Protein AF-A0A9P6JQS5-F1 (afdb_monomer_lite)

Structure (mmCIF, N/CA/C/O backbone):
data_AF-A0A9P6JQS5-F1
#
_entry.id   AF-A0A9P6JQS5-F1
#
loop_
_atom_site.group_PDB
_atom_site.id
_atom_site.type_symbol
_atom_site.label_atom_id
_atom_site.label_alt_id
_atom_site.label_comp_id
_atom_site.label_asym_id
_atom_site.label_entity_id
_atom_site.label_seq_id
_atom_site.pdbx_PDB_ins_code
_atom_site.Cartn_x
_atom_site.Cartn_y
_atom_site.Cartn_z
_atom_site.occupancy
_atom_site.B_iso_or_equiv
_atom_site.auth_seq_id
_atom_site.auth_comp_id
_atom_site.auth_asym_id
_atom_site.auth_atom_id
_atom_site.pdbx_PDB_model_num
ATOM 1 N N . MET A 1 1 ? 19.585 -10.141 -14.947 1.00 46.66 1 MET A N 1
ATOM 2 C CA . MET A 1 1 ? 18.977 -10.506 -13.648 1.00 46.66 1 MET A CA 1
ATOM 3 C C . MET A 1 1 ? 18.283 -9.260 -13.137 1.00 46.66 1 MET A C 1
ATOM 5 O O . MET A 1 1 ? 18.893 -8.205 -13.290 1.00 46.66 1 MET A O 1
ATOM 9 N N . PRO A 1 2 ? 17.041 -9.318 -12.636 1.00 52.00 2 PRO A N 1
ATOM 10 C CA . PRO A 1 2 ? 16.363 -8.111 -12.184 1.00 52.00 2 PRO A CA 1
ATOM 11 C C . PRO A 1 2 ? 17.174 -7.524 -11.032 1.00 52.00 2 PRO A C 1
ATOM 13 O O . PRO A 1 2 ? 17.655 -8.267 -10.174 1.00 52.00 2 PRO A O 1
ATOM 16 N N . SER A 1 3 ? 17.391 -6.214 -11.076 1.00 68.25 3 SER A N 1
ATOM 17 C CA . SER A 1 3 ? 18.010 -5.456 -9.996 1.00 68.25 3 SER A CA 1
ATOM 18 C C . SER A 1 3 ? 17.272 -5.700 -8.679 1.00 68.25 3 SER A C 1
ATOM 20 O O . SER A 1 3 ? 16.087 -6.049 -8.683 1.00 68.25 3 SER A O 1
ATOM 22 N N . ASN A 1 4 ? 17.966 -5.494 -7.558 1.00 80.06 4 ASN A N 1
ATOM 23 C CA . ASN A 1 4 ? 17.315 -5.417 -6.253 1.00 80.06 4 ASN A CA 1
ATOM 24 C C . ASN A 1 4 ? 16.123 -4.452 -6.330 1.00 80.06 4 ASN A C 1
ATOM 26 O O . ASN A 1 4 ? 16.210 -3.392 -6.954 1.00 80.06 4 ASN A O 1
ATOM 30 N N . ILE A 1 5 ? 14.997 -4.870 -5.758 1.00 87.19 5 ILE A N 1
ATOM 31 C CA . ILE A 1 5 ? 13.790 -4.058 -5.657 1.00 87.19 5 ILE A CA 1
ATOM 32 C C . ILE A 1 5 ? 13.842 -3.372 -4.302 1.00 87.19 5 ILE A C 1
ATOM 34 O O . ILE A 1 5 ? 13.654 -4.010 -3.270 1.00 87.19 5 ILE A O 1
ATOM 38 N N . ASP A 1 6 ? 14.093 -2.077 -4.302 1.00 91.69 6 ASP A N 1
ATOM 39 C CA . ASP A 1 6 ? 14.204 -1.313 -3.069 1.00 91.69 6 ASP A CA 1
ATOM 40 C C . ASP A 1 6 ? 12.802 -1.049 -2.500 1.00 91.69 6 ASP A C 1
ATOM 42 O O . ASP A 1 6 ? 11.876 -0.669 -3.227 1.00 91.69 6 ASP A O 1
ATOM 46 N N . VAL A 1 7 ? 12.646 -1.247 -1.195 1.00 92.06 7 VAL A N 1
ATOM 47 C CA . VAL A 1 7 ? 11.425 -0.999 -0.424 1.00 92.06 7 VAL A CA 1
ATOM 48 C C . VAL A 1 7 ? 11.635 0.252 0.411 1.00 92.06 7 VAL A C 1
ATOM 50 O O . VAL A 1 7 ? 12.630 0.376 1.125 1.00 92.06 7 VAL A O 1
ATOM 53 N N . TYR A 1 8 ? 10.681 1.172 0.337 1.00 94.50 8 TYR A N 1
ATOM 54 C CA . TYR A 1 8 ? 10.714 2.431 1.064 1.00 94.50 8 TYR A CA 1
ATOM 55 C C . TYR A 1 8 ? 9.555 2.512 2.044 1.00 94.50 8 TYR A C 1
ATOM 57 O O . TYR A 1 8 ? 8.429 2.165 1.689 1.00 94.50 8 TYR A O 1
ATOM 65 N N . ILE A 1 9 ? 9.832 3.040 3.234 1.00 95.12 9 ILE A N 1
ATOM 66 C CA . ILE A 1 9 ? 8.852 3.387 4.265 1.00 95.12 9 ILE A CA 1
ATOM 67 C C . ILE A 1 9 ? 9.073 4.860 4.605 1.00 95.12 9 ILE A C 1
ATOM 69 O O . ILE A 1 9 ? 10.190 5.264 4.921 1.00 95.12 9 ILE A O 1
ATOM 73 N N . GLY A 1 10 ? 8.045 5.698 4.470 1.00 93.75 10 GLY A N 1
ATOM 74 C CA . GLY A 1 10 ? 8.162 7.122 4.804 1.00 93.75 10 GLY A CA 1
ATOM 75 C C . GLY A 1 10 ? 9.220 7.859 3.971 1.00 93.75 10 GLY A C 1
ATOM 76 O O . GLY A 1 10 ? 9.885 8.762 4.469 1.00 93.75 10 GLY A O 1
ATOM 77 N N . ASN A 1 11 ? 9.396 7.465 2.704 1.00 91.94 11 ASN A N 1
ATOM 78 C CA . ASN A 1 11 ? 10.454 7.928 1.789 1.00 91.94 11 ASN A CA 1
ATOM 79 C C . ASN A 1 11 ? 11.896 7.569 2.202 1.00 91.94 11 ASN A C 1
ATOM 81 O O . ASN A 1 11 ? 12.839 8.031 1.557 1.00 91.94 11 ASN A O 1
ATOM 85 N N . GLN A 1 12 ? 12.095 6.736 3.222 1.00 94.56 12 GLN A N 1
ATOM 86 C CA . GLN A 1 12 ? 13.405 6.202 3.588 1.00 94.56 12 GLN A CA 1
ATOM 87 C C . GLN A 1 12 ? 13.564 4.787 3.041 1.00 94.56 12 GLN A C 1
ATOM 89 O O . GLN A 1 12 ? 12.612 4.008 3.062 1.00 94.56 12 GLN A O 1
ATOM 94 N N . LEU A 1 13 ? 14.753 4.472 2.519 1.00 93.31 13 LEU A N 1
ATOM 95 C CA . LEU A 1 13 ? 15.093 3.111 2.109 1.00 93.31 13 LEU A CA 1
ATOM 96 C C . LEU A 1 13 ? 15.091 2.224 3.355 1.00 93.31 13 LEU A C 1
ATOM 98 O O . LEU A 1 13 ? 15.874 2.458 4.272 1.00 93.31 13 LEU A O 1
ATOM 102 N N . ASP A 1 14 ? 14.223 1.223 3.369 1.00 95.00 14 ASP A N 1
ATOM 103 C CA . ASP A 1 14 ? 14.124 0.257 4.460 1.00 95.00 14 ASP A CA 1
ATOM 104 C C . ASP A 1 14 ? 14.938 -0.999 4.134 1.00 95.00 14 ASP A C 1
ATOM 106 O O . ASP A 1 14 ? 15.793 -1.432 4.906 1.00 95.00 14 ASP A O 1
ATOM 110 N N . SER A 1 15 ? 14.687 -1.596 2.969 1.00 93.12 15 SER A N 1
ATOM 111 C CA . SER A 1 15 ? 15.274 -2.886 2.614 1.00 93.12 15 SER A CA 1
ATOM 112 C C . SER A 1 15 ? 15.253 -3.162 1.117 1.00 93.12 15 SER A C 1
ATOM 114 O O . SER A 1 15 ? 14.632 -2.440 0.343 1.00 93.12 15 SER A O 1
ATOM 116 N N . ASN A 1 16 ? 15.936 -4.237 0.721 1.00 91.06 16 ASN A N 1
ATOM 117 C CA . ASN A 1 16 ? 16.014 -4.696 -0.659 1.00 91.06 16 ASN A CA 1
ATOM 118 C C . ASN A 1 16 ? 15.337 -6.057 -0.788 1.00 91.06 16 ASN A C 1
ATOM 120 O O . ASN A 1 16 ? 15.615 -6.985 -0.027 1.00 91.06 16 ASN A O 1
ATOM 124 N N . LEU A 1 17 ? 14.472 -6.175 -1.783 1.00 86.81 17 LEU A N 1
ATOM 125 C CA . LEU A 1 17 ? 13.736 -7.374 -2.121 1.00 86.81 17 LEU A CA 1
ATOM 126 C C . LEU A 1 17 ? 14.367 -8.018 -3.360 1.00 86.81 17 LEU A C 1
ATOM 128 O O . LEU A 1 17 ? 14.549 -7.380 -4.399 1.00 86.81 17 LEU A O 1
ATOM 132 N N . SER A 1 18 ? 14.714 -9.299 -3.246 1.00 83.00 18 SER A N 1
ATOM 133 C CA . SER A 1 18 ? 15.177 -10.081 -4.394 1.00 83.00 18 SER A CA 1
ATOM 134 C C . SER A 1 18 ? 14.013 -10.367 -5.343 1.00 83.00 18 SER A C 1
ATOM 136 O O . SER A 1 18 ? 12.855 -10.462 -4.932 1.00 83.00 18 SER A O 1
ATOM 138 N N . SER A 1 19 ? 14.303 -10.512 -6.635 1.00 75.31 19 SER A N 1
ATOM 139 C CA . SER A 1 19 ? 13.262 -10.852 -7.606 1.00 75.31 19 SER A CA 1
ATOM 140 C C . SER A 1 19 ? 12.601 -12.194 -7.278 1.00 75.31 19 SER A C 1
ATOM 142 O O . SER A 1 19 ? 13.289 -13.162 -6.962 1.00 75.31 19 SER A O 1
ATOM 144 N N . GLY A 1 20 ? 11.269 -12.248 -7.357 1.00 71.81 20 GLY A N 1
ATOM 145 C CA . GLY A 1 20 ? 10.479 -13.437 -7.015 1.00 71.81 20 GLY A CA 1
ATOM 146 C C . GLY A 1 20 ? 10.362 -13.718 -5.512 1.00 71.81 20 GLY A C 1
ATOM 147 O O . GLY A 1 20 ? 9.751 -14.707 -5.120 1.00 71.81 20 GLY A O 1
ATOM 148 N N . SER A 1 21 ? 10.939 -12.873 -4.658 1.00 82.06 21 SER A N 1
ATOM 149 C CA . SER A 1 21 ? 10.749 -12.959 -3.212 1.00 82.06 21 SER A CA 1
ATOM 150 C C . SER A 1 21 ? 9.537 -12.136 -2.768 1.00 82.06 21 SER A C 1
ATOM 152 O O . SER A 1 21 ? 9.064 -11.246 -3.481 1.00 82.06 21 SER A O 1
ATOM 154 N N . ASN A 1 22 ? 9.064 -12.412 -1.557 1.00 84.94 22 ASN A N 1
ATOM 155 C CA . ASN A 1 22 ? 8.123 -11.572 -0.830 1.00 84.94 22 ASN A CA 1
ATOM 156 C C . ASN A 1 22 ? 8.840 -10.863 0.327 1.00 84.94 22 ASN A C 1
ATOM 158 O O . ASN A 1 22 ? 9.933 -11.248 0.748 1.00 84.94 22 ASN A O 1
ATOM 162 N N . ILE A 1 23 ? 8.229 -9.796 0.828 1.00 86.44 23 ILE A N 1
ATOM 163 C CA . ILE A 1 23 ? 8.707 -9.100 2.020 1.00 86.44 23 ILE A CA 1
ATOM 164 C C . ILE A 1 23 ? 7.520 -8.700 2.868 1.00 86.44 23 ILE A C 1
ATOM 166 O O . ILE A 1 23 ? 6.541 -8.156 2.355 1.00 86.44 23 ILE A O 1
ATOM 170 N N . THR A 1 24 ? 7.651 -8.980 4.156 1.00 89.69 24 THR A N 1
ATOM 171 C CA . THR A 1 24 ? 6.676 -8.659 5.186 1.00 89.69 24 THR A CA 1
ATOM 172 C C . THR A 1 24 ? 7.237 -7.554 6.061 1.00 89.69 24 THR A C 1
ATOM 174 O O . THR A 1 24 ? 8.370 -7.660 6.547 1.00 89.69 24 THR A O 1
ATOM 177 N N . ARG A 1 25 ? 6.470 -6.483 6.252 1.00 91.00 25 ARG A N 1
ATOM 178 C CA . ARG A 1 25 ? 6.834 -5.381 7.147 1.00 91.00 25 ARG A CA 1
ATOM 179 C C . ARG A 1 25 ? 5.705 -5.077 8.100 1.00 91.00 25 ARG A C 1
ATOM 181 O O . ARG A 1 25 ? 4.577 -4.889 7.662 1.00 91.00 25 ARG A O 1
ATOM 188 N N . GLU A 1 26 ? 6.039 -5.015 9.381 1.00 94.00 26 GLU A N 1
ATOM 189 C CA . GLU A 1 26 ? 5.149 -4.462 10.386 1.00 94.00 26 GLU A CA 1
ATOM 190 C C . GLU A 1 26 ? 5.349 -2.950 10.439 1.00 94.00 26 GLU A C 1
ATOM 192 O O . GLU A 1 26 ? 6.473 -2.474 10.609 1.00 94.00 26 GLU A O 1
ATOM 197 N N . VAL A 1 27 ? 4.270 -2.195 10.259 1.00 94.25 27 VAL A N 1
ATOM 198 C CA . VAL A 1 27 ? 4.301 -0.732 10.244 1.00 94.25 27 VAL A CA 1
ATOM 199 C C . VAL A 1 27 ? 3.243 -0.136 11.150 1.00 94.25 27 VAL A C 1
ATOM 201 O O . VAL A 1 27 ? 2.166 -0.697 11.349 1.00 94.25 27 VAL A O 1
ATOM 204 N N . THR A 1 28 ? 3.564 1.031 11.696 1.00 94.25 28 THR A N 1
ATOM 205 C CA . THR A 1 28 ? 2.643 1.819 12.511 1.00 94.25 28 THR A CA 1
ATOM 206 C C . THR A 1 28 ? 1.895 2.828 11.648 1.00 94.25 28 THR A C 1
ATOM 208 O O . THR A 1 28 ? 2.279 3.133 10.517 1.00 94.25 28 THR A O 1
ATOM 211 N N . VAL A 1 29 ? 0.842 3.409 12.212 1.00 91.19 29 VAL A N 1
ATOM 212 C CA . VAL A 1 29 ? -0.032 4.384 11.543 1.00 91.19 29 VAL A CA 1
ATOM 213 C C . VAL A 1 29 ? 0.692 5.640 11.026 1.00 91.19 29 VAL A C 1
ATOM 215 O O . VAL A 1 29 ? 0.198 6.313 10.127 1.00 91.19 29 VAL A O 1
ATOM 218 N N . ASN A 1 30 ? 1.884 5.931 11.561 1.00 88.44 30 ASN A N 1
ATOM 219 C CA . ASN A 1 30 ? 2.708 7.095 11.219 1.00 88.44 30 ASN A CA 1
ATOM 220 C C . ASN A 1 30 ? 3.879 6.760 10.282 1.00 88.44 30 ASN A C 1
ATOM 222 O O . ASN A 1 30 ? 4.743 7.603 10.053 1.00 88.44 30 ASN A O 1
ATOM 226 N N . ALA A 1 31 ? 3.926 5.546 9.726 1.00 90.81 31 ALA A N 1
ATOM 227 C CA . ALA A 1 31 ? 4.994 5.117 8.822 1.00 90.81 31 ALA A CA 1
ATOM 228 C C . ALA A 1 31 ? 5.014 5.886 7.482 1.00 90.81 31 ALA A C 1
ATOM 230 O O . ALA A 1 31 ? 5.967 5.781 6.711 1.00 90.81 31 ALA A O 1
ATOM 231 N N . GLY A 1 32 ? 3.971 6.668 7.190 1.00 92.06 32 GLY A N 1
ATOM 232 C CA . GLY A 1 32 ? 3.810 7.364 5.920 1.00 92.06 32 GLY A CA 1
ATOM 233 C C . GLY A 1 32 ? 3.422 6.401 4.800 1.00 92.06 32 GLY A C 1
ATOM 234 O O . GLY A 1 32 ? 2.636 5.479 4.999 1.00 92.06 32 GLY A O 1
ATOM 235 N N . MET A 1 33 ? 3.944 6.637 3.597 1.00 94.31 33 MET A N 1
ATOM 236 C CA . MET A 1 33 ? 3.699 5.764 2.447 1.00 94.31 33 MET A CA 1
ATOM 237 C C . MET A 1 33 ? 4.740 4.653 2.379 1.00 94.31 33 MET A C 1
ATOM 239 O O . MET A 1 33 ? 5.929 4.911 2.577 1.00 94.31 33 MET A O 1
ATOM 243 N N . ILE A 1 34 ? 4.300 3.453 2.005 1.00 95.12 34 ILE A N 1
ATOM 244 C CA . ILE A 1 34 ? 5.176 2.305 1.763 1.00 95.12 34 ILE A CA 1
ATOM 245 C C . ILE A 1 34 ? 5.060 1.875 0.314 1.00 95.12 34 ILE A C 1
ATOM 247 O O . ILE A 1 34 ? 3.954 1.729 -0.210 1.00 95.12 34 ILE A O 1
ATOM 251 N N . TYR A 1 35 ? 6.197 1.686 -0.348 1.00 93.62 35 TYR A N 1
ATOM 252 C CA . TYR A 1 35 ? 6.235 1.361 -1.769 1.00 93.62 35 TYR A CA 1
ATOM 253 C C . TYR A 1 35 ? 7.539 0.688 -2.181 1.00 93.62 35 TYR A C 1
ATOM 255 O O . TYR A 1 35 ? 8.501 0.645 -1.420 1.00 93.62 35 TYR A O 1
ATOM 263 N N . THR A 1 36 ? 7.577 0.197 -3.419 1.00 90.75 36 THR A N 1
ATOM 264 C CA . THR A 1 36 ? 8.782 -0.394 -4.015 1.00 90.75 36 THR A CA 1
ATOM 265 C C . THR A 1 36 ? 9.220 0.355 -5.271 1.00 90.75 36 THR A C 1
ATOM 267 O O . THR A 1 36 ? 8.403 1.008 -5.929 1.00 90.75 36 THR A O 1
ATOM 270 N N . THR A 1 37 ? 10.500 0.250 -5.632 1.00 86.38 37 THR A N 1
ATOM 271 C CA . THR A 1 37 ? 11.058 0.781 -6.895 1.00 86.38 37 THR A CA 1
ATOM 272 C C . THR A 1 37 ? 10.930 -0.182 -8.067 1.00 86.38 37 THR A C 1
ATOM 274 O O . THR A 1 37 ? 11.534 0.037 -9.119 1.00 86.38 37 THR A O 1
ATOM 277 N N . MET A 1 38 ? 10.136 -1.245 -7.914 1.00 79.38 38 MET A N 1
ATOM 278 C CA . MET A 1 38 ? 9.950 -2.228 -8.969 1.00 79.38 38 MET A CA 1
ATOM 279 C C . MET A 1 38 ? 9.519 -1.558 -10.287 1.00 79.38 38 MET A C 1
ATOM 281 O O . MET A 1 38 ? 8.707 -0.630 -10.276 1.00 79.38 38 MET A O 1
ATOM 285 N N . ASN A 1 39 ? 10.068 -2.051 -11.403 1.00 69.50 39 ASN A N 1
ATOM 286 C CA . ASN A 1 39 ? 9.894 -1.531 -12.765 1.00 69.50 39 ASN A CA 1
ATOM 287 C C . ASN A 1 39 ? 10.426 -0.102 -12.948 1.00 69.50 39 ASN A C 1
ATOM 289 O O . ASN A 1 39 ? 9.844 0.680 -13.690 1.00 69.50 39 ASN A O 1
ATOM 293 N N . CYS A 1 40 ? 11.503 0.245 -12.229 1.00 57.41 40 CYS A N 1
ATOM 294 C CA . CYS A 1 40 ? 12.273 1.481 -12.404 1.00 57.41 40 CYS A CA 1
ATOM 295 C C . CYS A 1 40 ? 11.427 2.762 -12.441 1.00 57.41 40 CYS A C 1
ATOM 297 O O . CYS A 1 40 ? 11.818 3.750 -13.057 1.00 57.41 40 CYS A O 1
ATOM 299 N N . SER A 1 41 ? 10.280 2.766 -11.757 1.00 60.97 41 SER A N 1
ATOM 300 C CA . SER A 1 41 ? 9.332 3.873 -11.797 1.00 60.97 41 SER A CA 1
ATOM 301 C C . SER A 1 41 ? 9.984 5.146 -11.243 1.00 60.97 41 SER A C 1
ATOM 303 O O . SER A 1 41 ? 10.226 5.211 -10.028 1.00 60.97 41 SER A O 1
ATOM 305 N N . PRO A 1 42 ? 10.287 6.161 -12.078 1.00 56.7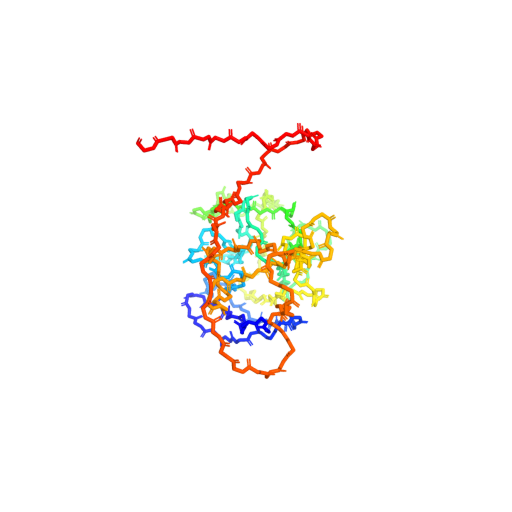8 42 PRO A N 1
ATOM 306 C CA . PRO A 1 42 ? 11.119 7.293 -11.668 1.00 56.78 42 PRO A CA 1
ATOM 307 C C . PRO A 1 42 ? 10.366 8.264 -10.755 1.00 56.78 42 PRO A C 1
ATOM 309 O O . PRO A 1 42 ? 10.983 9.034 -10.024 1.00 56.78 42 PRO A O 1
ATOM 312 N N . THR A 1 43 ? 9.033 8.213 -10.763 1.00 70.75 43 THR A N 1
ATOM 313 C CA . THR A 1 43 ? 8.170 9.111 -9.996 1.00 70.75 43 THR A CA 1
ATOM 314 C C . THR A 1 43 ? 7.287 8.337 -9.026 1.00 70.75 43 THR A C 1
ATOM 316 O O . THR A 1 43 ? 6.888 7.199 -9.271 1.00 70.75 43 THR A O 1
ATOM 319 N N . ASN A 1 44 ? 6.921 8.977 -7.916 1.00 68.75 44 ASN A N 1
ATOM 320 C CA . ASN A 1 44 ? 5.976 8.406 -6.953 1.00 68.75 44 ASN A CA 1
ATOM 321 C C . ASN A 1 44 ? 4.582 8.154 -7.560 1.00 68.75 44 ASN A C 1
ATOM 323 O O . ASN A 1 44 ? 3.829 7.328 -7.054 1.00 68.75 44 ASN A O 1
ATOM 327 N N . GLU A 1 45 ? 4.244 8.847 -8.647 1.00 73.12 45 GLU A N 1
ATOM 328 C CA . GLU A 1 45 ? 2.949 8.790 -9.339 1.00 73.12 45 GLU A CA 1
ATOM 329 C C . GLU A 1 45 ? 2.722 7.502 -10.124 1.00 73.12 45 GLU A C 1
ATOM 331 O O . GLU A 1 45 ? 1.605 7.227 -10.545 1.00 73.12 45 GLU A O 1
ATOM 336 N N . THR A 1 46 ? 3.772 6.717 -10.344 1.00 78.56 46 THR A N 1
ATOM 337 C CA . THR A 1 46 ? 3.720 5.485 -11.141 1.00 78.56 46 THR A CA 1
ATOM 338 C C . THR A 1 46 ? 3.861 4.226 -10.281 1.00 78.56 46 THR A C 1
ATOM 340 O O . THR A 1 46 ? 3.805 3.112 -10.789 1.00 78.56 46 THR A O 1
ATOM 343 N N . ARG A 1 47 ? 3.997 4.395 -8.959 1.00 87.19 47 ARG A N 1
ATOM 344 C CA . ARG A 1 47 ? 4.169 3.308 -7.992 1.00 87.19 47 ARG A CA 1
ATOM 345 C C . ARG A 1 47 ? 2.831 2.964 -7.337 1.00 87.19 47 ARG A C 1
ATOM 347 O O . ARG A 1 47 ? 2.067 3.860 -6.978 1.00 87.19 47 ARG A O 1
ATOM 354 N N . THR A 1 48 ? 2.589 1.675 -7.117 1.00 92.31 48 THR A N 1
ATOM 355 C CA . THR A 1 48 ? 1.588 1.193 -6.157 1.00 92.31 48 THR A CA 1
ATOM 356 C C . THR A 1 48 ? 2.153 1.415 -4.759 1.00 92.31 48 THR A C 1
ATOM 358 O O . THR A 1 48 ? 3.297 1.047 -4.477 1.00 92.31 48 THR A O 1
ATOM 361 N N . ARG A 1 49 ? 1.373 2.070 -3.903 1.00 94.62 49 ARG A N 1
ATOM 362 C CA . ARG A 1 49 ? 1.771 2.518 -2.568 1.00 94.62 49 ARG A CA 1
ATOM 363 C C . ARG A 1 49 ? 0.678 2.165 -1.570 1.00 94.62 49 ARG A C 1
ATOM 365 O O . ARG A 1 49 ? -0.501 2.322 -1.882 1.00 94.62 49 ARG A O 1
ATOM 372 N N . ALA A 1 50 ? 1.072 1.739 -0.379 1.00 96.56 50 ALA A N 1
ATOM 373 C CA . ALA A 1 50 ? 0.191 1.645 0.777 1.00 96.56 50 ALA A CA 1
ATOM 374 C C . ALA A 1 50 ? 0.296 2.938 1.588 1.00 96.56 50 ALA A C 1
ATOM 376 O O . ALA A 1 50 ? 1.407 3.402 1.852 1.00 96.56 50 ALA A O 1
ATOM 377 N N . GLY A 1 51 ? -0.844 3.516 1.953 1.00 95.62 51 GLY A N 1
ATOM 378 C CA . GLY A 1 51 ? -0.920 4.692 2.811 1.00 95.62 51 GLY A CA 1
ATOM 379 C C . GLY A 1 51 ? -1.639 4.371 4.112 1.00 95.62 51 GLY A C 1
ATOM 380 O O . GLY A 1 51 ? -2.618 3.625 4.110 1.00 95.62 51 GLY A O 1
ATOM 381 N N . PHE A 1 52 ? -1.157 4.975 5.194 1.00 94.75 52 PHE A N 1
ATOM 382 C CA . PHE A 1 52 ? -1.728 4.882 6.533 1.00 94.75 52 PHE A CA 1
ATOM 383 C C . PHE A 1 52 ? -2.021 6.288 7.042 1.00 94.75 52 PHE A C 1
ATOM 385 O O . PHE A 1 52 ? -1.279 7.230 6.749 1.00 94.75 52 PHE A O 1
ATOM 392 N N . TYR A 1 53 ? -3.127 6.439 7.756 1.00 91.25 53 TYR A N 1
ATOM 393 C CA . TYR A 1 53 ? -3.538 7.712 8.326 1.00 91.25 53 TYR A CA 1
ATOM 394 C C . TYR A 1 53 ? -4.200 7.490 9.682 1.00 91.25 53 TYR A C 1
ATOM 396 O O . TYR A 1 53 ? -4.979 6.555 9.845 1.00 91.25 53 TYR A O 1
ATOM 404 N N . TYR A 1 54 ? -3.909 8.368 10.635 1.00 90.94 54 TYR A N 1
ATOM 405 C CA . TYR A 1 54 ? -4.491 8.355 11.971 1.00 90.94 54 TYR A CA 1
ATOM 406 C C . TYR A 1 54 ? -5.012 9.748 12.306 1.00 90.94 54 TYR A C 1
ATOM 408 O O . TYR A 1 54 ? -4.273 10.725 12.186 1.00 90.94 54 TYR A O 1
ATOM 416 N N . ASP A 1 55 ? -6.274 9.838 12.720 1.00 87.00 55 ASP A N 1
ATOM 417 C CA . ASP A 1 55 ? -6.924 11.108 13.080 1.00 87.00 55 ASP A CA 1
ATOM 418 C C . ASP A 1 55 ? -6.912 11.403 14.592 1.00 87.00 55 ASP A C 1
ATOM 420 O O . ASP A 1 55 ? -7.404 12.445 15.023 1.00 87.00 55 ASP A O 1
ATOM 424 N N . GLY A 1 56 ? -6.342 10.506 15.404 1.00 86.50 56 GLY A N 1
ATOM 425 C CA . GLY A 1 56 ? -6.374 10.589 16.867 1.00 86.50 56 GLY A CA 1
ATOM 426 C C . GLY A 1 56 ? -7.372 9.642 17.537 1.00 86.50 56 GLY A C 1
ATOM 427 O O . GLY A 1 56 ? -7.292 9.462 18.751 1.00 86.50 56 GLY A O 1
ATOM 428 N N . LEU A 1 57 ? -8.281 9.030 16.774 1.00 86.31 57 LEU A N 1
ATOM 429 C CA . LEU A 1 57 ? -9.305 8.103 17.267 1.00 86.31 57 LEU A CA 1
ATOM 430 C C . LEU A 1 57 ? -9.349 6.807 16.461 1.00 86.31 57 LEU A C 1
ATOM 432 O O . LEU A 1 57 ? -9.541 5.731 17.023 1.00 86.31 57 LEU A O 1
ATOM 436 N N . THR A 1 58 ? -9.188 6.916 15.149 1.00 88.75 58 THR A N 1
ATOM 437 C CA . THR A 1 58 ? -9.366 5.834 14.192 1.00 88.75 58 THR A CA 1
ATOM 438 C C . THR A 1 58 ? -8.216 5.810 13.203 1.00 88.75 58 THR A C 1
ATOM 440 O O . THR A 1 58 ? -7.589 6.828 12.886 1.00 88.75 58 THR A O 1
ATOM 443 N N . THR A 1 59 ? -7.915 4.606 12.730 1.00 92.50 59 THR A N 1
ATOM 444 C CA . THR A 1 59 ? -6.829 4.379 11.788 1.00 92.50 59 THR A CA 1
ATOM 445 C C . THR A 1 59 ? -7.396 3.969 10.442 1.00 92.50 59 THR A C 1
ATOM 447 O O . THR A 1 59 ? -8.187 3.031 10.348 1.00 92.50 59 THR A O 1
ATOM 450 N N . TYR A 1 60 ? -6.930 4.621 9.386 1.00 93.75 60 TYR A N 1
ATOM 451 C CA . TYR A 1 60 ? -7.308 4.355 8.009 1.00 93.75 60 TYR A CA 1
ATOM 452 C C . TYR A 1 60 ? -6.121 3.824 7.221 1.00 93.75 60 TYR A C 1
ATOM 454 O O . TYR A 1 60 ? -4.974 4.226 7.430 1.00 93.75 60 TYR A O 1
ATOM 462 N N . TYR A 1 61 ? -6.411 2.948 6.270 1.00 96.19 61 TYR A N 1
ATOM 463 C CA . TYR A 1 61 ? -5.428 2.418 5.335 1.00 96.19 61 TYR A CA 1
ATOM 464 C C . TYR A 1 61 ? -6.049 2.270 3.954 1.00 96.19 61 TYR A C 1
ATOM 466 O O . TYR A 1 61 ? -7.260 2.087 3.786 1.00 96.19 61 TYR A O 1
ATOM 474 N N . TYR A 1 62 ? -5.207 2.430 2.942 1.00 96.56 62 TYR A N 1
ATOM 475 C CA . TYR A 1 62 ? -5.629 2.448 1.551 1.00 96.56 62 TYR A CA 1
ATOM 476 C C . TYR A 1 62 ? -4.455 2.145 0.622 1.00 96.56 62 TYR A C 1
ATOM 478 O O . TYR A 1 62 ? -3.284 2.216 1.003 1.00 96.56 62 TYR A O 1
ATOM 486 N N . VAL A 1 63 ? -4.782 1.849 -0.634 1.00 96.94 63 VAL A N 1
ATOM 487 C CA . VAL A 1 63 ? -3.803 1.700 -1.713 1.00 96.94 63 VAL A CA 1
ATOM 488 C C . VAL A 1 63 ? -3.954 2.846 -2.705 1.00 96.94 63 VAL A C 1
ATOM 490 O O . VAL A 1 63 ? -5.063 3.208 -3.104 1.00 96.94 63 VAL A O 1
ATOM 493 N N . VAL A 1 64 ? -2.820 3.396 -3.132 1.00 95.50 64 VAL A N 1
ATOM 494 C CA . VAL A 1 64 ? -2.717 4.344 -4.243 1.00 95.50 64 VAL A CA 1
ATOM 495 C C . VAL A 1 64 ? -1.958 3.668 -5.371 1.00 95.50 64 VAL A C 1
ATOM 497 O O . VAL A 1 64 ? -0.865 3.159 -5.146 1.00 95.50 64 VAL A O 1
ATOM 500 N N . LYS A 1 65 ? -2.490 3.690 -6.587 1.00 92.81 65 LYS A N 1
ATOM 501 C CA . LYS A 1 65 ? -1.766 3.267 -7.794 1.00 92.81 65 LYS A CA 1
ATOM 502 C C . LYS A 1 65 ? -2.172 4.129 -8.966 1.00 92.81 65 LYS A C 1
ATOM 504 O O . LYS A 1 65 ? -3.287 4.637 -9.002 1.00 92.81 65 LYS A O 1
ATOM 509 N N . ASN A 1 66 ? -1.292 4.201 -9.949 1.00 88.94 66 ASN A N 1
ATOM 510 C CA . ASN A 1 66 ? -1.670 4.727 -11.240 1.00 88.94 66 ASN A CA 1
ATOM 511 C C . ASN A 1 66 ? -2.585 3.722 -11.941 1.00 88.94 66 ASN A C 1
ATOM 513 O O . ASN A 1 66 ? -2.253 2.543 -12.054 1.00 88.94 66 ASN A O 1
ATOM 517 N N . TRP A 1 67 ? -3.730 4.167 -12.439 1.00 86.44 67 TRP A N 1
ATOM 518 C CA . TRP A 1 67 ? -4.590 3.278 -13.216 1.00 86.44 67 TRP A CA 1
ATOM 519 C C . TRP A 1 67 ? -4.007 2.900 -14.570 1.00 86.44 67 TRP A C 1
ATOM 521 O O . TRP A 1 67 ? -4.520 1.976 -15.161 1.00 86.44 67 TRP A O 1
ATOM 531 N N . ASP A 1 68 ? -2.947 3.547 -15.049 1.00 84.25 68 ASP A N 1
ATOM 532 C CA . ASP A 1 68 ? -2.216 3.140 -16.252 1.00 84.25 68 ASP A CA 1
ATOM 533 C C . ASP A 1 68 ? -0.977 2.289 -15.943 1.00 84.25 68 ASP A C 1
ATOM 535 O O . ASP A 1 68 ? -0.392 1.693 -16.853 1.00 84.25 68 ASP A O 1
ATOM 539 N N . ASN A 1 69 ? -0.551 2.236 -14.676 1.00 81.06 69 ASN A N 1
ATOM 540 C CA . ASN A 1 69 ? 0.677 1.565 -14.262 1.00 81.06 69 ASN A CA 1
ATOM 541 C C . ASN A 1 69 ? 0.516 0.885 -12.895 1.00 81.06 69 ASN A C 1
ATOM 543 O O . ASN A 1 69 ? 0.370 1.537 -11.860 1.00 81.06 69 ASN A O 1
ATOM 547 N N . PHE A 1 70 ? 0.598 -0.444 -12.909 1.00 85.50 70 PHE A N 1
ATOM 548 C CA . PHE A 1 70 ? 0.569 -1.273 -11.714 1.00 85.50 70 PHE A CA 1
ATOM 549 C C . PHE A 1 70 ? 1.903 -2.002 -11.580 1.00 85.50 70 PHE A C 1
ATOM 551 O O . PHE A 1 70 ? 2.151 -2.995 -12.262 1.00 85.50 70 PHE A O 1
ATOM 558 N N . ASN A 1 71 ? 2.764 -1.508 -10.689 1.00 85.19 71 ASN A N 1
ATOM 559 C CA . ASN A 1 71 ? 4.100 -2.072 -10.504 1.00 85.19 71 ASN A CA 1
ATOM 560 C C . ASN A 1 71 ? 4.102 -3.383 -9.691 1.00 85.19 71 ASN A C 1
ATOM 562 O O . ASN A 1 71 ? 4.732 -4.352 -10.101 1.00 85.19 71 ASN A O 1
ATOM 566 N N . THR A 1 72 ? 3.415 -3.435 -8.547 1.00 88.69 72 THR A N 1
ATOM 567 C CA . THR A 1 72 ? 3.456 -4.563 -7.612 1.00 88.69 72 THR A CA 1
ATOM 568 C C . THR A 1 72 ? 2.145 -4.719 -6.850 1.00 88.69 72 THR A C 1
ATOM 570 O O . THR A 1 72 ? 1.443 -3.740 -6.598 1.00 88.69 72 THR A O 1
ATOM 573 N N . GLY A 1 73 ? 1.844 -5.955 -6.450 1.00 90.75 73 GLY A N 1
ATOM 574 C CA . GLY A 1 73 ? 0.718 -6.251 -5.572 1.00 90.75 73 GLY A CA 1
ATOM 575 C C . GLY A 1 73 ? 1.032 -6.009 -4.098 1.00 90.75 73 GLY A C 1
ATOM 576 O O . GLY A 1 73 ? 2.168 -6.211 -3.661 1.00 90.75 73 GLY A O 1
ATOM 577 N N . ILE A 1 74 ? 0.009 -5.601 -3.345 1.00 94.31 74 ILE A N 1
ATOM 578 C CA . ILE A 1 74 ? 0.088 -5.235 -1.925 1.00 94.31 74 ILE A CA 1
ATOM 579 C C . ILE A 1 74 ? -0.988 -5.977 -1.121 1.00 94.31 74 ILE A C 1
ATOM 581 O O . ILE A 1 74 ? -2.165 -5.931 -1.483 1.00 94.31 74 ILE A O 1
ATOM 585 N N . HIS A 1 75 ? -0.563 -6.618 -0.026 1.00 95.94 75 HIS A N 1
ATOM 586 C CA . HIS A 1 75 ? -1.408 -7.013 1.107 1.00 95.94 75 HIS A CA 1
ATOM 587 C C . HIS A 1 75 ? -1.301 -5.964 2.194 1.00 95.94 75 HIS A C 1
ATOM 589 O O . HIS A 1 75 ? -0.181 -5.542 2.493 1.00 95.94 75 HIS A O 1
ATOM 595 N N . ILE A 1 76 ? -2.406 -5.640 2.850 1.00 97.38 76 ILE A N 1
ATOM 596 C CA . ILE A 1 76 ? -2.374 -4.967 4.146 1.00 97.38 76 ILE A CA 1
ATOM 597 C C . ILE A 1 76 ? -3.257 -5.758 5.104 1.00 97.38 76 ILE A C 1
ATOM 599 O O . ILE A 1 76 ? -4.457 -5.881 4.870 1.00 97.38 76 ILE A O 1
ATOM 603 N N . GLU A 1 77 ? -2.672 -6.259 6.183 1.00 97.25 77 GLU A N 1
ATOM 604 C CA . GLU A 1 77 ? -3.375 -6.985 7.238 1.00 97.25 77 GLU A CA 1
ATOM 605 C C . GLU A 1 77 ? -3.206 -6.242 8.570 1.00 97.25 77 GLU A C 1
ATOM 607 O O . GLU A 1 77 ? -2.085 -6.134 9.071 1.00 97.25 77 GLU A O 1
ATOM 612 N N . PRO A 1 78 ? -4.282 -5.673 9.139 1.00 97.19 78 PRO A N 1
ATOM 613 C CA . PRO A 1 78 ? -4.241 -5.103 10.483 1.00 97.19 78 PRO A CA 1
ATOM 614 C C . PRO A 1 78 ? -3.992 -6.190 11.541 1.00 97.19 78 PRO A C 1
ATOM 616 O O . PRO A 1 78 ? -4.470 -7.313 11.407 1.00 97.19 78 PRO A O 1
ATOM 619 N N . ASN A 1 79 ? -3.328 -5.842 12.645 1.00 96.81 79 ASN A N 1
ATOM 620 C CA . ASN A 1 79 ? -3.134 -6.725 13.808 1.00 96.81 79 ASN A CA 1
ATOM 621 C C . ASN A 1 79 ? -4.436 -7.076 14.561 1.00 96.81 79 ASN A C 1
ATOM 623 O O . ASN A 1 79 ? -4.428 -7.923 15.456 1.00 96.81 79 ASN A O 1
ATOM 627 N N . TYR A 1 80 ? -5.553 -6.444 14.196 1.00 95.50 80 TYR A N 1
ATOM 628 C CA . TYR A 1 80 ? -6.887 -6.731 14.708 1.00 95.50 80 TYR A CA 1
ATOM 629 C C . TYR A 1 80 ? -7.750 -7.412 13.638 1.00 95.50 80 TYR A C 1
ATOM 631 O O . TYR A 1 80 ? -7.826 -6.912 12.516 1.00 95.50 80 TYR A O 1
ATOM 639 N N . PRO A 1 81 ? -8.456 -8.508 13.970 1.00 94.75 81 PRO A N 1
ATOM 640 C CA . PRO A 1 81 ? -9.337 -9.178 13.023 1.00 94.75 81 PRO A CA 1
ATOM 641 C C . PRO A 1 81 ? -10.631 -8.386 12.784 1.00 94.75 81 PRO A C 1
ATOM 643 O O . PRO A 1 81 ? -11.115 -7.660 13.658 1.00 94.75 81 PRO A O 1
ATOM 646 N N . GLU A 1 82 ? -11.261 -8.605 11.629 1.00 94.62 82 GLU A N 1
ATOM 647 C CA . GLU A 1 82 ? -12.618 -8.115 11.378 1.00 94.62 82 GLU A CA 1
ATOM 648 C C . GLU A 1 82 ? -13.608 -8.739 12.377 1.00 94.62 82 GLU A C 1
ATOM 650 O O . GLU A 1 82 ? -13.784 -9.958 12.448 1.00 94.62 82 GLU A O 1
ATOM 655 N N . LYS A 1 83 ? -14.324 -7.896 13.127 1.00 89.31 83 LYS A N 1
ATOM 656 C CA . LYS A 1 83 ? -15.353 -8.354 14.066 1.00 89.31 83 LYS A CA 1
ATOM 657 C C . LYS A 1 83 ? -16.683 -8.557 13.343 1.00 89.31 83 LYS A C 1
ATOM 659 O O . LYS A 1 83 ? -17.268 -7.585 12.873 1.00 89.31 83 LYS A O 1
ATOM 664 N N . ASN A 1 84 ? -17.188 -9.792 13.308 1.00 86.69 84 ASN A N 1
ATOM 665 C CA . ASN A 1 84 ? -18.555 -10.154 12.893 1.00 86.69 84 ASN A CA 1
ATOM 666 C C . ASN A 1 84 ? -19.043 -9.528 11.565 1.00 86.69 84 ASN A C 1
ATOM 668 O O . ASN A 1 84 ? -20.207 -9.146 11.466 1.00 86.69 84 ASN A O 1
ATOM 672 N N . GLY A 1 85 ? -18.173 -9.385 10.558 1.00 87.69 85 GLY A N 1
ATOM 673 C CA . GLY A 1 85 ? -18.561 -8.799 9.266 1.00 87.69 85 GLY A CA 1
ATOM 674 C C . GLY A 1 85 ? -18.898 -7.303 9.330 1.00 87.69 85 GLY A C 1
ATOM 675 O O . GLY A 1 85 ? -19.640 -6.797 8.490 1.00 87.69 85 GLY A O 1
ATOM 676 N N . SER A 1 86 ? -18.408 -6.601 10.355 1.00 90.19 86 SER A N 1
ATOM 677 C CA . SER A 1 86 ? -18.668 -5.174 10.578 1.00 90.19 86 SER A CA 1
ATOM 678 C C . SER A 1 86 ? -18.090 -4.258 9.498 1.00 90.19 86 SER A C 1
ATOM 680 O O . SER A 1 86 ? -18.463 -3.088 9.440 1.00 90.19 86 SER A O 1
ATOM 682 N N . GLY A 1 87 ? -17.193 -4.756 8.642 1.00 92.31 87 GLY A N 1
ATOM 683 C CA . GLY A 1 87 ? -16.525 -3.941 7.635 1.00 92.31 87 GLY A CA 1
ATOM 684 C C . GLY A 1 87 ? -15.222 -3.290 8.106 1.00 92.31 87 GLY A C 1
ATOM 685 O O . GLY A 1 87 ? -14.468 -2.809 7.262 1.00 92.31 87 GLY A O 1
ATOM 686 N N . TYR A 1 88 ? -14.941 -3.288 9.412 1.00 94.12 88 TYR A N 1
ATOM 687 C CA . TYR A 1 88 ? -13.749 -2.674 10.005 1.00 94.12 88 TYR A CA 1
ATOM 688 C C . TYR A 1 88 ? -12.594 -3.672 10.137 1.00 94.12 88 TYR A C 1
ATOM 690 O O . TYR A 1 88 ? -12.816 -4.870 10.303 1.00 94.12 88 TYR A O 1
ATOM 698 N N . CYS A 1 89 ? -11.360 -3.163 10.097 1.00 95.38 89 CYS A N 1
ATOM 699 C CA . CYS A 1 89 ? -10.116 -3.933 10.230 1.00 95.38 89 CYS A CA 1
ATOM 700 C C . CYS A 1 89 ? -10.028 -5.125 9.253 1.00 95.38 89 CYS A C 1
ATOM 702 O O . CYS A 1 89 ? -9.498 -6.182 9.581 1.00 95.38 89 CYS A O 1
ATOM 704 N N . ARG A 1 90 ? -10.579 -4.974 8.043 1.00 96.62 90 ARG A N 1
ATOM 705 C CA . ARG A 1 90 ? -10.547 -6.018 7.013 1.00 96.62 90 ARG A CA 1
ATOM 706 C C . ARG A 1 90 ? -9.204 -6.053 6.289 1.00 96.62 90 ARG A C 1
ATOM 708 O O . ARG A 1 90 ? -8.762 -5.007 5.826 1.00 96.62 90 ARG A O 1
ATOM 715 N N . PRO A 1 91 ? -8.613 -7.233 6.056 1.00 96.56 91 PRO A N 1
ATOM 716 C CA . PRO A 1 91 ? -7.473 -7.333 5.159 1.00 96.56 91 PRO A CA 1
ATOM 717 C C . PRO A 1 91 ? -7.774 -6.695 3.795 1.00 96.56 91 PRO A C 1
ATOM 719 O O . PRO A 1 91 ? -8.874 -6.834 3.246 1.00 96.56 91 PRO A O 1
ATOM 722 N N . LEU A 1 92 ? -6.794 -5.969 3.264 1.00 96.25 92 LEU A N 1
ATOM 723 C CA . LEU A 1 92 ? -6.848 -5.333 1.955 1.00 96.25 92 LEU A CA 1
ATOM 724 C C . LEU A 1 92 ? -5.958 -6.112 0.994 1.00 96.25 92 LEU A C 1
ATOM 726 O O . LEU A 1 92 ? -4.740 -6.178 1.162 1.00 96.25 92 LEU A O 1
ATOM 730 N N . ASP A 1 93 ? -6.581 -6.625 -0.063 1.00 95.19 93 ASP A N 1
ATOM 731 C CA . ASP A 1 93 ? -5.914 -7.339 -1.144 1.00 95.19 93 ASP A CA 1
ATOM 732 C C . ASP A 1 93 ? -5.907 -6.520 -2.433 1.00 95.19 93 ASP A C 1
ATOM 734 O O . ASP A 1 93 ? -6.946 -6.282 -3.057 1.00 95.19 93 ASP A O 1
ATOM 738 N N . CYS A 1 94 ? -4.718 -6.124 -2.884 1.00 93.88 94 CYS A N 1
ATOM 739 C CA . CYS A 1 94 ? -4.529 -5.509 -4.189 1.00 93.88 94 CYS A CA 1
ATOM 740 C C . CYS A 1 94 ? -3.477 -6.273 -5.003 1.00 93.88 94 CYS A C 1
ATOM 742 O O . CYS A 1 94 ? -2.309 -5.899 -5.056 1.00 93.88 94 CYS A O 1
ATOM 744 N N . TRP A 1 95 ? -3.903 -7.348 -5.675 1.00 89.81 95 TRP A N 1
ATOM 745 C CA . TRP A 1 95 ? -3.024 -8.198 -6.503 1.00 89.81 95 TRP A CA 1
ATOM 746 C C . TRP A 1 95 ? -2.987 -7.843 -7.972 1.00 89.81 95 TRP A C 1
ATOM 748 O O . TRP A 1 95 ? -2.046 -8.199 -8.680 1.00 89.81 95 TRP A O 1
ATOM 758 N N . THR A 1 96 ? -4.051 -7.213 -8.447 1.00 87.75 96 THR A N 1
ATOM 759 C CA . THR A 1 96 ? -4.280 -7.025 -9.869 1.00 87.75 96 THR A CA 1
ATOM 760 C C . THR A 1 96 ? -4.399 -5.552 -10.199 1.00 87.75 96 THR A C 1
ATOM 762 O O . THR A 1 96 ? -4.784 -4.707 -9.383 1.00 87.75 96 THR A O 1
ATOM 765 N N . PHE A 1 97 ? -4.170 -5.267 -11.474 1.00 86.94 97 PHE A N 1
ATOM 766 C CA . PHE A 1 97 ? -4.413 -3.964 -12.068 1.00 86.94 97 PHE A CA 1
ATOM 767 C C . PHE A 1 97 ? -5.853 -3.453 -11.866 1.00 86.94 97 PHE A C 1
ATOM 769 O O . PHE A 1 97 ? -6.063 -2.247 -11.888 1.00 86.94 97 PHE A O 1
ATOM 776 N N . ASN A 1 98 ? -6.827 -4.321 -11.559 1.00 89.50 98 ASN A N 1
ATOM 777 C CA . ASN A 1 98 ? -8.229 -3.951 -11.323 1.00 89.50 98 ASN A CA 1
ATOM 778 C C . ASN A 1 98 ? -8.624 -3.893 -9.835 1.00 89.50 98 ASN A C 1
ATOM 780 O O . ASN A 1 98 ? -9.805 -3.758 -9.527 1.00 89.50 98 ASN A O 1
ATOM 784 N N . CYS A 1 99 ? -7.672 -4.004 -8.900 1.00 92.81 99 CYS A N 1
ATOM 785 C CA . CYS A 1 99 ? -7.976 -3.844 -7.475 1.00 92.81 99 CYS A CA 1
ATOM 786 C C . CYS A 1 99 ? -8.562 -2.447 -7.174 1.00 92.81 99 CYS A C 1
ATOM 788 O O . CYS A 1 99 ? -8.244 -1.477 -7.874 1.00 92.81 99 CYS A O 1
ATOM 790 N N . LEU A 1 100 ? -9.362 -2.345 -6.110 1.00 95.56 100 LEU A N 1
ATOM 791 C CA . LEU A 1 100 ? -9.911 -1.082 -5.616 1.00 95.56 100 LEU A CA 1
ATOM 792 C C . LEU A 1 100 ? -8.794 -0.215 -5.015 1.00 95.56 100 LEU A C 1
ATOM 794 O O . LEU A 1 100 ? -8.122 -0.631 -4.075 1.00 95.56 100 LEU A O 1
ATOM 798 N N . SER A 1 101 ? -8.595 0.988 -5.554 1.00 95.44 101 SER A N 1
ATOM 799 C CA . SER A 1 101 ? -7.543 1.910 -5.115 1.00 95.44 101 SER A CA 1
ATOM 800 C C . SER A 1 101 ? -7.877 3.361 -5.452 1.00 95.44 101 SER A C 1
ATOM 802 O O . SER A 1 101 ? -8.703 3.640 -6.324 1.00 95.44 101 SER A O 1
ATOM 804 N N . PHE A 1 102 ? -7.142 4.287 -4.845 1.00 95.50 102 PHE A N 1
ATOM 805 C CA . PHE A 1 102 ? -7.091 5.672 -5.303 1.00 95.50 102 PHE A CA 1
ATOM 806 C C . PHE A 1 102 ? -6.028 5.865 -6.396 1.00 95.50 102 PHE A C 1
ATOM 808 O O . PHE A 1 102 ? -5.068 5.097 -6.471 1.00 95.50 102 PHE A O 1
ATOM 815 N N . ASN A 1 103 ? -6.194 6.900 -7.228 1.00 93.44 103 ASN A N 1
ATOM 816 C CA . ASN A 1 103 ? -5.181 7.330 -8.206 1.00 93.44 103 ASN A CA 1
ATOM 817 C C . ASN A 1 103 ? -4.210 8.370 -7.601 1.00 93.44 103 ASN A C 1
ATOM 819 O O . ASN A 1 103 ? -3.026 8.424 -7.922 1.00 93.44 103 ASN A O 1
ATOM 823 N N . THR A 1 104 ? -4.695 9.142 -6.628 1.00 92.44 104 THR A N 1
ATOM 824 C CA . THR A 1 104 ? -3.918 10.083 -5.812 1.00 92.44 104 THR A CA 1
ATOM 825 C C . THR A 1 104 ? -4.207 9.841 -4.333 1.00 92.44 104 THR A C 1
ATOM 827 O O . THR A 1 104 ? -5.319 9.424 -4.011 1.00 92.44 104 THR A O 1
ATOM 830 N N . PRO A 1 105 ? -3.260 10.105 -3.415 1.00 92.50 105 PRO A N 1
ATOM 831 C CA . PRO A 1 105 ? -3.551 10.037 -1.986 1.00 92.50 105 PRO A CA 1
ATOM 832 C C . PRO A 1 105 ? -4.775 10.907 -1.639 1.00 92.50 105 PRO A C 1
ATOM 834 O O . PRO A 1 105 ? -4.835 12.051 -2.100 1.00 92.50 105 PRO A O 1
ATOM 837 N N . PRO A 1 106 ? -5.758 10.394 -0.880 1.00 91.56 106 PRO A N 1
ATOM 838 C CA . PRO A 1 106 ? -6.866 11.211 -0.405 1.00 91.56 106 PRO A CA 1
ATOM 839 C C . PRO A 1 106 ? -6.334 12.303 0.535 1.00 91.56 106 PRO A C 1
ATOM 841 O O . PRO A 1 106 ? -5.384 12.072 1.282 1.00 91.56 106 PRO A O 1
ATOM 844 N N . LEU A 1 107 ? -6.960 13.484 0.537 1.00 86.62 107 LEU A N 1
ATOM 845 C CA . LEU A 1 107 ? -6.581 14.631 1.388 1.00 86.62 107 LEU A CA 1
ATOM 846 C C . LEU A 1 107 ? -6.926 14.438 2.882 1.00 86.62 107 LEU A C 1
ATOM 848 O O . LEU A 1 107 ? -7.017 15.402 3.636 1.00 86.62 107 LEU A O 1
ATOM 852 N N . GLY A 1 108 ? -7.118 13.193 3.305 1.00 76.94 108 GLY A N 1
ATOM 853 C CA . GLY A 1 108 ? -7.671 12.809 4.592 1.00 76.94 108 GLY A CA 1
ATOM 854 C C . GLY A 1 108 ? -9.015 12.095 4.434 1.00 76.94 108 GLY A C 1
ATOM 855 O O . GLY A 1 108 ? -9.613 12.100 3.349 1.00 76.94 108 GLY A O 1
ATOM 856 N N . PRO A 1 109 ? -9.489 11.444 5.501 1.00 67.12 109 PRO A N 1
ATOM 857 C CA . PRO A 1 109 ? -10.804 10.850 5.520 1.00 67.12 109 PRO A CA 1
ATOM 858 C C . PRO A 1 109 ? -11.831 11.979 5.427 1.00 67.12 109 PRO A C 1
ATOM 860 O O . PRO A 1 109 ? -12.015 12.752 6.359 1.00 67.12 109 PRO A O 1
ATOM 863 N N . GLY A 1 110 ? -12.540 12.075 4.300 1.00 62.03 110 GLY A N 1
ATOM 864 C CA . GLY A 1 110 ? -13.776 12.864 4.196 1.00 62.03 110 GLY A CA 1
ATOM 865 C C . GLY A 1 110 ? -14.925 12.224 4.985 1.00 62.03 110 GLY A C 1
ATOM 866 O O . GLY A 1 110 ? -16.061 12.225 4.519 1.00 62.03 110 GLY A O 1
ATOM 867 N N . VAL A 1 111 ? -14.601 11.573 6.103 1.00 57.09 111 VAL A N 1
ATOM 868 C CA . VAL A 1 111 ? -15.465 10.684 6.866 1.00 57.09 111 VAL A CA 1
ATOM 869 C C . VAL A 1 111 ? -15.899 11.428 8.115 1.00 57.09 111 VAL A C 1
ATOM 871 O O . VAL A 1 111 ? -15.099 12.043 8.815 1.00 57.09 111 VAL A O 1
ATOM 874 N N . GLU A 1 112 ? -17.199 11.398 8.360 1.00 58.25 112 GLU A N 1
ATOM 875 C CA . GLU A 1 112 ? -17.808 11.910 9.575 1.00 58.25 112 GLU A CA 1
ATOM 876 C C . GLU A 1 112 ? -17.288 11.078 10.760 1.00 58.25 112 GLU A C 1
ATOM 878 O O . GLU A 1 112 ? -17.592 9.888 10.871 1.00 58.25 112 GLU A O 1
ATOM 883 N N . ASN A 1 113 ? -16.461 11.684 11.618 1.00 56.31 113 ASN A N 1
ATOM 884 C CA . ASN A 1 113 ? -15.943 11.050 12.833 1.00 56.31 113 ASN A CA 1
ATOM 885 C C . ASN A 1 113 ? -17.081 10.389 13.629 1.00 56.31 113 ASN A C 1
ATOM 887 O O . ASN A 1 113 ? -18.083 11.034 13.936 1.00 56.31 113 ASN A O 1
ATOM 891 N N . GLY A 1 114 ? -16.916 9.114 13.995 1.00 59.12 114 GLY A N 1
ATOM 892 C CA . GLY A 1 114 ? -17.921 8.370 14.765 1.00 59.12 114 GLY A CA 1
ATOM 893 C C . GLY A 1 114 ? -19.046 7.750 13.931 1.00 59.12 114 GLY A C 1
ATOM 894 O O . GLY A 1 114 ? -20.097 7.406 14.478 1.00 59.12 114 GLY A O 1
ATOM 895 N N . SER A 1 115 ? -18.845 7.583 12.622 1.00 69.44 115 SER A N 1
ATOM 896 C CA . SER A 1 115 ? -19.755 6.809 11.778 1.00 69.44 115 SER A CA 1
ATOM 897 C C . SER A 1 115 ? -19.952 5.391 12.334 1.00 69.44 115 SER A C 1
ATOM 899 O O . SER A 1 115 ? -19.004 4.648 12.573 1.00 69.44 115 SER A O 1
ATOM 901 N N . THR A 1 116 ? -21.213 4.974 12.470 1.00 80.94 116 THR A N 1
ATOM 902 C CA . THR A 1 116 ? -21.593 3.577 12.775 1.00 80.94 116 THR A CA 1
ATOM 903 C C . THR A 1 116 ? -21.410 2.636 11.581 1.00 80.94 116 THR A C 1
ATOM 905 O O . THR A 1 116 ? -21.769 1.459 11.651 1.00 80.94 116 THR A O 1
ATOM 908 N N . ARG A 1 117 ? -20.918 3.163 10.456 1.00 87.50 117 ARG A N 1
ATOM 909 C CA . ARG A 1 117 ? -20.735 2.447 9.197 1.00 87.50 117 ARG A CA 1
ATOM 910 C C . ARG A 1 117 ? -19.286 2.563 8.724 1.00 87.50 117 ARG A C 1
ATOM 912 O O . ARG A 1 117 ? -18.731 3.662 8.801 1.00 87.50 117 ARG A O 1
ATOM 919 N N . PRO A 1 118 ? -18.709 1.479 8.182 1.00 86.75 118 PRO A N 1
ATOM 920 C CA . PRO A 1 118 ? -17.368 1.507 7.614 1.00 86.75 118 PRO A CA 1
ATOM 921 C C . PRO A 1 118 ? -17.289 2.518 6.458 1.00 86.75 118 PRO A C 1
ATOM 923 O O . PRO A 1 118 ? -18.310 2.808 5.814 1.00 86.75 118 PRO A O 1
ATOM 926 N N . PRO A 1 119 ? -16.092 3.049 6.162 1.00 89.75 119 PRO A N 1
ATOM 927 C CA . PRO A 1 119 ? -15.917 4.047 5.125 1.00 89.75 119 PRO A CA 1
ATOM 928 C C . PRO A 1 119 ? -16.236 3.447 3.758 1.00 89.75 119 PRO A C 1
ATOM 930 O O . PRO A 1 119 ? -16.167 2.237 3.520 1.00 89.75 119 PRO A O 1
ATOM 933 N N . LYS A 1 120 ? -16.566 4.322 2.811 1.00 90.44 120 LYS A N 1
ATOM 934 C CA . LYS A 1 120 ? -16.730 3.909 1.422 1.00 90.44 120 LYS A CA 1
ATOM 935 C C . LYS A 1 120 ? -15.368 3.495 0.848 1.00 90.44 120 LYS A C 1
ATOM 937 O O . LYS A 1 120 ? -14.399 4.249 0.922 1.00 90.44 120 LYS A O 1
ATOM 942 N N . LEU A 1 121 ? -15.325 2.326 0.209 1.00 92.62 121 LEU A N 1
ATOM 943 C CA . LEU A 1 121 ? -14.167 1.867 -0.565 1.00 92.62 121 LEU A CA 1
ATOM 944 C C . LEU A 1 121 ? -13.758 2.921 -1.620 1.00 92.62 121 LEU A C 1
ATOM 946 O O . LEU A 1 121 ? -14.642 3.579 -2.180 1.00 92.62 121 LEU A O 1
ATOM 950 N N . PRO A 1 122 ? -12.456 3.081 -1.936 1.00 94.38 122 PRO A N 1
ATOM 951 C CA . PRO A 1 122 ? -11.323 2.197 -1.630 1.00 94.38 122 PRO A CA 1
ATOM 952 C C . PRO A 1 122 ? -10.510 2.627 -0.393 1.00 94.38 122 PRO A C 1
ATOM 954 O O . PRO A 1 122 ? -9.280 2.604 -0.410 1.00 94.38 122 PRO A O 1
ATOM 957 N N . MET A 1 123 ? -11.187 3.053 0.672 1.00 93.88 123 MET A N 1
ATOM 958 C CA . MET A 1 123 ? -10.581 3.272 1.982 1.00 93.88 123 MET A CA 1
ATOM 959 C C . MET A 1 123 ? -11.119 2.252 2.979 1.00 93.88 123 MET A C 1
ATOM 961 O O . MET A 1 123 ? -12.288 1.874 2.907 1.00 93.88 123 MET A O 1
ATOM 965 N N . TRP A 1 124 ? -10.262 1.830 3.900 1.00 94.69 124 TRP A N 1
ATOM 966 C CA . TRP A 1 124 ? -10.601 0.943 5.000 1.00 94.69 124 TRP A CA 1
ATOM 967 C C . TRP A 1 124 ? -10.290 1.625 6.329 1.00 94.69 124 TRP A C 1
ATOM 969 O O . TRP A 1 124 ? -9.428 2.500 6.395 1.00 94.69 124 TRP A O 1
ATOM 979 N N . GLU A 1 125 ? -10.993 1.214 7.379 1.00 93.88 125 GLU A N 1
ATOM 980 C CA . GLU A 1 125 ? -10.899 1.793 8.721 1.00 93.88 125 GLU A CA 1
ATOM 981 C C . GLU A 1 125 ? -10.737 0.690 9.764 1.00 93.88 125 GLU A C 1
ATOM 983 O O . GLU A 1 125 ? -11.262 -0.416 9.607 1.00 93.88 125 GLU A O 1
ATOM 988 N N . CYS A 1 126 ? -10.020 0.996 10.839 1.00 93.62 126 CYS A N 1
ATOM 989 C CA . CYS A 1 126 ? -9.903 0.174 12.028 1.00 93.62 126 CYS A CA 1
ATOM 990 C C . CYS A 1 126 ? -10.057 1.056 13.278 1.00 93.62 126 CYS A C 1
ATOM 992 O O . CYS A 1 126 ? -9.360 2.059 13.431 1.00 93.62 126 CYS A O 1
ATOM 994 N N . LEU A 1 127 ? -10.994 0.684 14.157 1.00 91.62 127 LEU A N 1
ATOM 995 C CA . LEU A 1 127 ? -11.455 1.496 15.299 1.00 91.62 127 LEU A CA 1
ATOM 996 C C . LEU A 1 127 ? -10.542 1.422 16.536 1.00 91.62 127 LEU A C 1
ATOM 998 O O . LEU A 1 127 ? -10.928 1.857 17.619 1.00 91.62 127 LEU A O 1
ATOM 1002 N N . TYR A 1 128 ? -9.360 0.828 16.396 1.00 90.38 128 TYR A N 1
ATOM 1003 C CA . TYR A 1 128 ? -8.375 0.723 17.467 1.00 90.38 128 TYR A CA 1
ATOM 1004 C C . TYR A 1 128 ? -7.316 1.820 17.304 1.00 90.38 128 TYR A C 1
ATOM 1006 O O . TYR A 1 128 ? -7.028 2.279 16.194 1.00 90.38 128 TYR A O 1
ATOM 1014 N N . THR A 1 129 ? -6.736 2.253 18.420 1.00 88.94 129 THR A N 1
ATOM 1015 C CA . THR A 1 129 ? -5.717 3.314 18.451 1.00 88.94 129 THR A CA 1
ATOM 1016 C C . THR A 1 129 ? -4.289 2.766 18.404 1.00 88.94 129 THR A C 1
ATOM 1018 O O . THR A 1 129 ? -3.359 3.494 18.070 1.00 88.94 129 THR A O 1
ATOM 1021 N N . ASP A 1 130 ? -4.105 1.477 18.689 1.00 92.06 130 ASP A N 1
ATOM 1022 C CA . ASP A 1 130 ? -2.833 0.746 18.704 1.00 92.06 130 ASP A CA 1
ATOM 1023 C C . ASP A 1 130 ? -2.735 -0.258 17.540 1.00 92.06 130 ASP A C 1
ATOM 1025 O O . ASP A 1 130 ? -2.240 -1.380 17.674 1.00 92.06 130 ASP A O 1
ATOM 1029 N N . VAL A 1 131 ? -3.226 0.152 16.369 1.00 94.44 131 VAL A N 1
ATOM 1030 C CA . VAL A 1 131 ? -3.182 -0.674 15.159 1.00 94.44 131 VAL A CA 1
ATOM 1031 C C . VAL A 1 131 ? -1.766 -0.690 14.588 1.00 94.44 131 VAL A C 1
ATOM 1033 O O . VAL A 1 131 ? -1.181 0.359 14.300 1.00 94.44 131 VAL A O 1
ATOM 1036 N N . SER A 1 132 ? -1.244 -1.892 14.364 1.00 95.88 132 SER A N 1
ATOM 1037 C CA . SER A 1 132 ? -0.106 -2.137 13.479 1.00 95.88 132 SER A CA 1
ATOM 1038 C C . SER A 1 132 ? -0.569 -2.908 12.247 1.00 95.88 132 SER A C 1
ATOM 1040 O O . SER A 1 132 ? -1.616 -3.560 12.250 1.00 95.88 132 SER A O 1
ATOM 1042 N N . PHE A 1 133 ? 0.188 -2.794 11.160 1.00 96.81 133 PHE A N 1
ATOM 1043 C CA . PHE A 1 133 ? -0.146 -3.433 9.894 1.00 96.81 133 PHE A CA 1
ATOM 1044 C C . PHE A 1 133 ? 0.988 -4.309 9.415 1.00 96.81 133 PHE A C 1
ATOM 1046 O O . PHE A 1 133 ? 2.132 -3.869 9.356 1.00 96.81 133 PHE A O 1
ATOM 1053 N N . ILE A 1 134 ? 0.641 -5.510 8.979 1.00 96.50 134 ILE A N 1
ATOM 1054 C CA . ILE A 1 134 ? 1.504 -6.388 8.211 1.00 96.50 134 ILE A CA 1
ATOM 1055 C C . ILE A 1 134 ? 1.292 -6.053 6.735 1.00 96.50 134 ILE A C 1
ATOM 1057 O O . ILE A 1 134 ? 0.215 -6.256 6.173 1.00 96.50 134 ILE A O 1
ATOM 1061 N N . VAL A 1 135 ? 2.330 -5.525 6.096 1.00 95.69 135 VAL A N 1
ATOM 1062 C CA . VAL A 1 135 ? 2.326 -5.191 4.672 1.00 95.69 135 VAL A CA 1
ATOM 1063 C C . VAL A 1 135 ? 3.159 -6.211 3.925 1.00 95.69 135 VAL A C 1
ATOM 1065 O O . VAL A 1 135 ? 4.364 -6.321 4.163 1.00 95.69 135 VAL A O 1
ATOM 1068 N N . ASN A 1 136 ? 2.522 -6.933 3.001 1.00 93.75 136 ASN A N 1
ATOM 1069 C CA . ASN A 1 136 ? 3.209 -7.888 2.138 1.00 93.75 136 ASN A CA 1
ATOM 1070 C C . ASN A 1 136 ? 3.246 -7.381 0.702 1.00 93.75 136 ASN A C 1
ATOM 1072 O O . ASN A 1 136 ? 2.206 -7.236 0.056 1.00 93.75 136 ASN A O 1
ATOM 1076 N N . PHE A 1 137 ? 4.449 -7.177 0.172 1.00 90.69 137 PHE A N 1
ATOM 1077 C CA . PHE A 1 137 ? 4.622 -6.978 -1.263 1.00 90.69 137 PHE A CA 1
ATOM 1078 C C . PHE A 1 137 ? 4.774 -8.323 -1.956 1.00 90.69 137 PHE A C 1
ATOM 1080 O O . PHE A 1 137 ? 5.510 -9.189 -1.479 1.00 90.69 137 PHE A O 1
ATOM 1087 N N . CYS A 1 138 ? 4.113 -8.472 -3.106 1.00 83.69 138 CYS A N 1
ATOM 1088 C CA . CYS A 1 138 ? 4.209 -9.677 -3.930 1.00 83.69 138 CYS A CA 1
ATOM 1089 C C . CYS A 1 138 ? 3.941 -10.997 -3.158 1.00 83.69 138 CYS A C 1
ATOM 1091 O O . CYS A 1 138 ? 4.758 -11.917 -3.181 1.00 83.69 138 CYS A O 1
ATOM 1093 N N . PRO A 1 139 ? 2.810 -11.154 -2.453 1.00 76.81 139 PRO A N 1
ATOM 1094 C CA . PRO A 1 139 ? 2.599 -12.329 -1.601 1.00 76.81 139 PRO A CA 1
ATOM 1095 C C . PRO A 1 139 ? 2.373 -13.623 -2.376 1.00 76.81 139 PRO A C 1
ATOM 1097 O O . PRO A 1 139 ? 2.559 -14.699 -1.821 1.00 76.81 139 PRO A O 1
ATOM 1100 N N . THR A 1 140 ? 2.039 -13.549 -3.665 1.00 77.75 140 THR A N 1
ATOM 1101 C CA . THR A 1 140 ? 2.018 -14.722 -4.548 1.00 77.75 140 THR A CA 1
ATOM 1102 C C . THR A 1 140 ? 3.423 -15.185 -4.956 1.00 77.75 140 THR A C 1
ATOM 1104 O O . THR A 1 140 ? 3.542 -16.150 -5.710 1.00 77.75 140 THR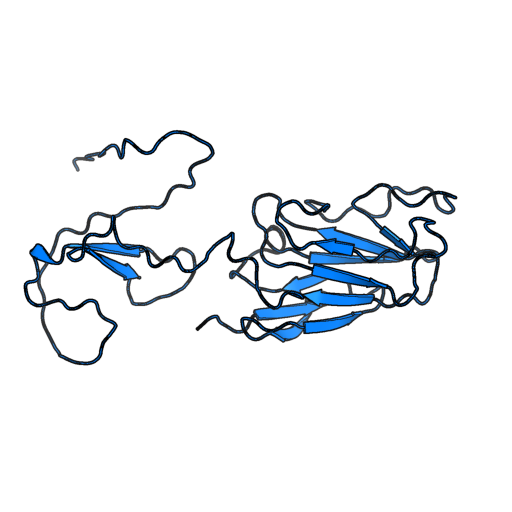 A O 1
ATOM 1107 N N . GLY A 1 141 ? 4.483 -14.475 -4.540 1.00 69.12 141 GLY A N 1
ATOM 1108 C CA . GLY A 1 141 ? 5.869 -14.690 -4.975 1.00 69.12 141 GLY A CA 1
ATOM 1109 C C . GLY A 1 141 ? 6.116 -14.336 -6.444 1.00 69.12 141 GLY A C 1
ATOM 1110 O O . GLY A 1 141 ? 7.238 -14.414 -6.934 1.00 69.12 141 GLY A O 1
ATOM 1111 N N . ASN A 1 142 ? 5.072 -13.923 -7.163 1.00 66.50 142 ASN A N 1
ATOM 1112 C CA . ASN A 1 142 ? 5.135 -13.570 -8.566 1.00 66.50 142 ASN A CA 1
ATOM 1113 C C . ASN A 1 142 ? 4.694 -12.128 -8.731 1.00 66.50 142 ASN A C 1
ATOM 1115 O O . ASN A 1 142 ? 3.510 -11.802 -8.608 1.00 66.50 142 ASN A O 1
ATOM 1119 N N . PHE A 1 143 ? 5.641 -11.262 -9.079 1.00 66.31 143 PHE A N 1
ATOM 1120 C CA . PHE A 1 143 ? 5.269 -9.944 -9.550 1.00 66.31 143 PHE A CA 1
ATOM 1121 C C . PHE A 1 143 ? 4.457 -10.135 -10.820 1.00 66.31 143 PHE A C 1
ATOM 1123 O O . PHE A 1 143 ? 4.854 -10.918 -11.686 1.00 66.31 143 PHE A O 1
ATOM 1130 N N . SER A 1 144 ? 3.286 -9.498 -10.888 1.00 54.75 144 SER A N 1
ATOM 1131 C CA . SER A 1 144 ? 2.338 -9.678 -11.984 1.00 54.75 144 SER A CA 1
ATOM 1132 C C . SER A 1 144 ? 3.031 -9.417 -13.321 1.00 54.75 144 SER A C 1
ATOM 1134 O O . SER A 1 144 ? 3.100 -8.294 -13.809 1.00 54.75 144 SER A O 1
ATOM 1136 N N . SER A 1 145 ? 3.488 -10.497 -13.952 1.00 48.75 145 SER A N 1
ATOM 1137 C CA . SER A 1 145 ? 4.126 -10.489 -15.268 1.00 48.75 145 SER A CA 1
ATOM 1138 C C . SER A 1 145 ? 3.162 -10.096 -16.399 1.00 48.75 145 SER A C 1
ATOM 1140 O O . SER A 1 145 ? 3.541 -10.066 -17.568 1.00 48.75 145 SER A O 1
ATOM 1142 N N . ASN A 1 146 ? 1.915 -9.750 -16.060 1.00 45.09 146 ASN A N 1
ATOM 1143 C CA . ASN A 1 146 ? 0.924 -9.229 -16.997 1.00 45.09 146 ASN A CA 1
ATOM 1144 C C . ASN A 1 146 ? 1.207 -7.778 -17.437 1.00 45.09 146 ASN A C 1
ATOM 1146 O O . ASN A 1 146 ? 0.553 -7.295 -18.354 1.00 45.09 146 ASN A O 1
ATOM 1150 N N . GLN A 1 147 ? 2.220 -7.114 -16.871 1.00 48.47 147 GLN A N 1
ATOM 1151 C CA . GLN A 1 147 ? 2.926 -6.005 -17.521 1.00 48.47 147 GLN A CA 1
ATOM 1152 C C . GLN A 1 147 ? 4.416 -6.363 -17.59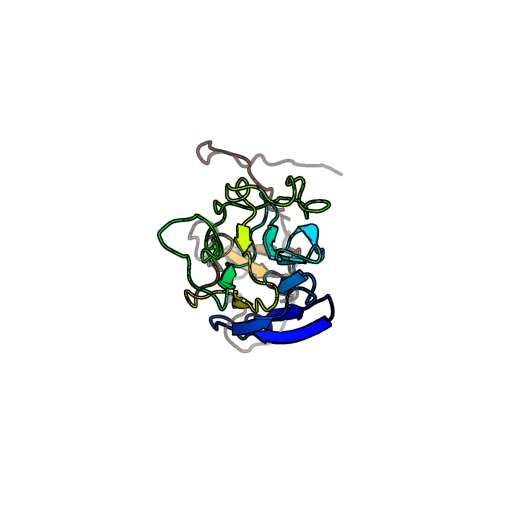3 1.00 48.47 147 GLN A C 1
ATOM 1154 O O . GLN A 1 147 ? 5.200 -5.993 -16.730 1.00 48.47 147 GLN A O 1
ATOM 1159 N N . GLY A 1 148 ? 4.804 -7.146 -18.602 1.00 45.28 148 GLY A N 1
ATOM 1160 C CA . GLY A 1 148 ? 6.215 -7.417 -18.876 1.00 45.28 148 GLY A CA 1
ATOM 1161 C C . GLY A 1 148 ? 6.755 -8.725 -18.306 1.00 45.28 148 GLY A C 1
ATOM 1162 O O . GLY A 1 148 ? 7.820 -8.747 -17.692 1.00 45.28 148 GLY A O 1
ATOM 1163 N N . ARG A 1 149 ? 6.148 -9.871 -18.654 1.00 41.16 149 ARG A N 1
ATOM 1164 C CA . ARG A 1 149 ? 7.013 -11.001 -19.025 1.00 41.16 149 ARG A CA 1
ATOM 1165 C C . ARG A 1 149 ? 8.056 -10.420 -19.970 1.00 41.16 149 ARG A C 1
ATOM 1167 O O . ARG A 1 149 ? 7.675 -9.765 -20.946 1.00 41.16 149 ARG A O 1
ATOM 1174 N N . ALA A 1 150 ? 9.335 -10.663 -19.694 1.00 44.78 150 ALA 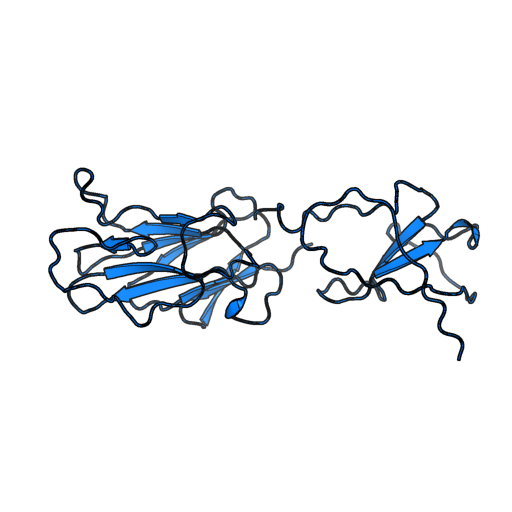A N 1
ATOM 1175 C CA . ALA A 1 150 ? 10.341 -10.641 -20.739 1.00 44.78 150 ALA A CA 1
ATOM 1176 C C . ALA A 1 150 ? 9.865 -11.652 -21.786 1.00 44.78 150 ALA A C 1
ATOM 1178 O O . ALA A 1 150 ? 10.117 -12.849 -21.703 1.00 44.78 150 ALA A O 1
ATOM 1179 N N . THR A 1 151 ? 9.029 -11.178 -22.701 1.00 45.72 151 THR A N 1
ATOM 1180 C CA . THR A 1 151 ? 8.658 -11.922 -23.879 1.00 45.72 151 THR A CA 1
ATOM 1181 C C . THR A 1 151 ? 9.938 -11.931 -24.666 1.00 45.72 151 THR A C 1
ATOM 1183 O O . THR A 1 151 ? 10.482 -10.868 -24.971 1.00 45.72 151 THR A O 1
ATOM 1186 N N . THR A 1 152 ? 10.460 -13.118 -24.945 1.00 54.28 152 THR A N 1
ATOM 1187 C CA . THR A 1 152 ? 11.456 -13.241 -25.993 1.00 54.28 152 THR A CA 1
ATOM 1188 C C . THR A 1 152 ? 10.763 -12.772 -27.261 1.00 54.28 152 THR A C 1
ATOM 1190 O O . THR A 1 152 ? 9.953 -13.485 -27.852 1.00 54.28 152 THR A O 1
ATOM 1193 N N . ILE A 1 153 ? 10.986 -11.507 -27.611 1.00 56.88 153 ILE A N 1
ATOM 1194 C CA . ILE A 1 153 ? 10.462 -10.934 -28.836 1.00 56.88 153 ILE A CA 1
ATOM 1195 C C . ILE A 1 153 ? 11.291 -11.573 -29.938 1.00 56.88 153 ILE A C 1
ATOM 1197 O O . ILE A 1 153 ? 12.401 -11.141 -30.241 1.00 56.88 153 ILE A O 1
ATOM 1201 N N . HIS A 1 154 ? 10.749 -12.636 -30.514 1.00 63.53 154 HIS A N 1
ATOM 1202 C CA . HIS A 1 154 ? 11.168 -13.093 -31.821 1.00 63.53 154 HIS A CA 1
ATOM 1203 C C . HIS A 1 154 ? 10.455 -12.206 -32.834 1.00 63.53 154 HIS A C 1
ATOM 1205 O O . HIS A 1 154 ? 9.221 -12.199 -32.838 1.00 63.53 154 HIS A O 1
ATOM 1211 N N . PRO A 1 155 ? 11.172 -11.456 -33.685 1.00 72.38 155 PRO A N 1
ATOM 1212 C CA . PRO A 1 155 ? 10.545 -10.680 -34.745 1.00 72.38 155 PRO A CA 1
ATOM 1213 C C . PRO A 1 155 ? 9.784 -11.630 -35.684 1.00 72.38 155 PRO A C 1
ATOM 1215 O O . PRO A 1 155 ? 10.365 -12.250 -36.571 1.00 72.38 155 PRO A O 1
ATOM 1218 N N . ASN A 1 156 ? 8.483 -11.797 -35.432 1.00 75.62 156 ASN A N 1
ATOM 1219 C CA . ASN A 1 156 ? 7.571 -12.675 -36.167 1.00 75.62 156 ASN A CA 1
ATOM 1220 C C . ASN A 1 156 ? 8.041 -14.144 -36.307 1.00 75.62 156 ASN A C 1
ATOM 1222 O O . ASN A 1 156 ? 7.819 -14.772 -37.338 1.00 75.62 156 ASN A O 1
ATOM 1226 N N . GLY A 1 157 ? 8.762 -14.679 -35.313 1.00 72.00 157 GLY A N 1
ATOM 1227 C CA . GLY A 1 157 ? 9.305 -16.046 -35.372 1.00 72.00 157 GLY A CA 1
ATOM 1228 C C . GLY A 1 157 ? 10.387 -16.270 -36.440 1.00 72.00 157 GLY A C 1
ATOM 1229 O O . GLY A 1 157 ? 10.752 -17.414 -36.695 1.00 72.00 157 GLY A O 1
ATOM 1230 N N . ASN A 1 158 ? 10.907 -15.208 -37.067 1.00 76.62 158 ASN A N 1
ATOM 1231 C CA . ASN A 1 158 ? 11.924 -15.328 -38.104 1.00 76.62 158 ASN A CA 1
ATOM 1232 C C . ASN A 1 158 ? 13.310 -15.572 -37.469 1.00 76.62 158 ASN A C 1
ATOM 1234 O O . ASN A 1 158 ? 13.821 -14.675 -36.791 1.00 76.62 158 ASN A O 1
ATOM 1238 N N . PRO A 1 159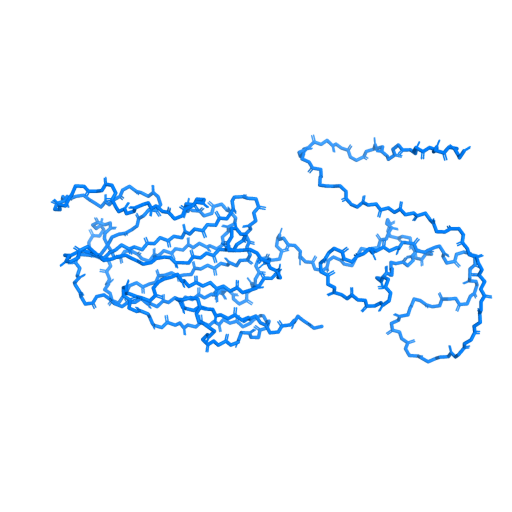 ? 13.952 -16.736 -37.701 1.00 74.12 159 PRO A N 1
ATOM 1239 C CA . PRO A 1 159 ? 15.270 -17.037 -37.141 1.00 74.12 159 PRO A CA 1
ATOM 1240 C C . PRO A 1 159 ? 16.388 -16.148 -37.709 1.00 74.12 159 PRO A C 1
ATOM 1242 O O . PRO A 1 159 ? 17.455 -16.065 -37.110 1.00 74.12 159 PRO A O 1
ATOM 1245 N N . ASN A 1 160 ? 16.143 -15.441 -38.816 1.00 79.81 160 ASN A N 1
ATOM 1246 C CA . ASN A 1 160 ? 17.101 -14.528 -39.439 1.00 79.81 160 ASN A CA 1
ATOM 1247 C C . ASN A 1 160 ? 16.998 -13.096 -38.893 1.00 79.81 160 ASN A C 1
ATOM 1249 O O . ASN A 1 160 ? 17.595 -12.175 -39.445 1.00 79.81 160 ASN A O 1
ATOM 1253 N N . LYS A 1 161 ? 16.226 -12.866 -37.827 1.00 73.06 161 LYS A N 1
ATOM 1254 C CA . LYS A 1 161 ? 16.103 -11.553 -37.190 1.00 73.06 161 LYS A CA 1
ATOM 1255 C C . LYS A 1 161 ? 16.549 -11.658 -35.735 1.00 73.06 161 LYS A C 1
ATOM 1257 O O . LYS A 1 161 ? 15.915 -12.357 -34.949 1.00 73.06 161 LYS A O 1
ATOM 1262 N N . CYS A 1 162 ? 17.606 -10.938 -35.358 1.00 76.25 162 CYS A N 1
ATOM 1263 C CA . CYS A 1 162 ? 17.979 -10.785 -33.947 1.00 76.25 162 CYS A CA 1
ATOM 1264 C C . CYS A 1 162 ? 17.407 -9.471 -33.409 1.00 76.25 162 CYS A C 1
ATOM 1266 O O . CYS A 1 162 ? 17.450 -8.441 -34.085 1.00 76.25 162 CYS A O 1
ATOM 1268 N N . LEU A 1 163 ? 16.929 -9.496 -32.168 1.00 82.12 163 LEU A N 1
ATOM 1269 C CA . LEU A 1 163 ? 16.717 -8.287 -31.383 1.00 82.12 163 LEU A CA 1
ATOM 1270 C C . LEU A 1 163 ? 17.999 -7.988 -30.600 1.00 82.12 163 LEU A C 1
ATOM 1272 O O . LEU A 1 163 ? 18.541 -8.880 -29.952 1.00 82.12 163 LEU A O 1
ATOM 1276 N N . ASP A 1 164 ? 18.464 -6.746 -30.647 1.00 79.94 164 ASP A N 1
ATOM 1277 C CA . ASP A 1 164 ? 19.600 -6.268 -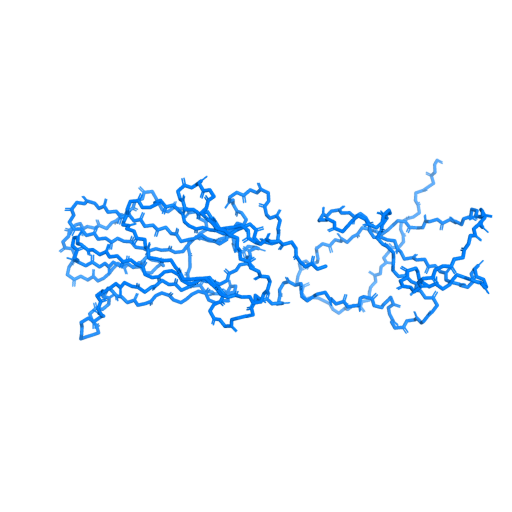29.864 1.00 79.94 164 ASP A CA 1
ATOM 1278 C C . ASP A 1 164 ? 19.211 -5.009 -29.082 1.00 79.94 164 ASP A C 1
ATOM 1280 O O . ASP A 1 164 ? 18.493 -4.137 -29.582 1.00 79.94 164 ASP A O 1
ATOM 1284 N N . VAL A 1 165 ? 19.683 -4.919 -27.841 1.00 78.12 165 VAL A N 1
ATOM 1285 C CA . VAL A 1 165 ? 19.534 -3.727 -27.002 1.00 78.12 165 VAL A CA 1
ATOM 1286 C C . VAL A 1 165 ? 20.813 -2.927 -27.165 1.00 78.12 165 VAL A C 1
ATOM 1288 O O . VAL A 1 165 ? 21.892 -3.413 -26.828 1.00 78.12 165 VAL A O 1
ATOM 1291 N N . ARG A 1 166 ? 20.718 -1.702 -27.691 1.00 68.44 166 ARG A N 1
ATOM 1292 C CA . ARG A 1 166 ? 21.903 -0.917 -28.057 1.00 68.44 166 ARG A CA 1
ATOM 1293 C C . ARG A 1 166 ? 22.870 -0.800 -26.870 1.00 68.44 166 ARG A C 1
ATOM 1295 O O . ARG A 1 166 ? 22.472 -0.406 -25.775 1.00 68.44 166 ARG A O 1
ATOM 1302 N N . ASN A 1 167 ? 24.143 -1.130 -27.104 1.00 73.38 167 ASN A N 1
ATOM 1303 C CA . ASN A 1 167 ? 25.215 -1.155 -26.096 1.00 73.38 167 ASN A CA 1
ATOM 1304 C C . ASN A 1 167 ? 24.968 -2.105 -24.906 1.00 73.38 167 ASN A C 1
ATOM 1306 O O . ASN A 1 167 ? 25.583 -1.920 -23.858 1.00 73.38 167 ASN A O 1
ATOM 1310 N N . ALA A 1 168 ? 24.071 -3.089 -25.041 1.00 69.38 168 ALA A N 1
ATOM 1311 C CA . ALA A 1 168 ? 23.658 -3.984 -23.958 1.00 69.38 168 ALA A CA 1
ATOM 1312 C C . ALA A 1 168 ? 23.189 -3.231 -22.693 1.00 69.38 168 ALA A C 1
ATOM 1314 O O . ALA A 1 168 ? 23.395 -3.684 -21.567 1.00 69.38 168 ALA A O 1
ATOM 1315 N N . MET A 1 169 ? 22.577 -2.054 -22.868 1.00 72.50 169 MET A N 1
ATOM 1316 C CA . MET A 1 169 ? 22.123 -1.212 -21.762 1.00 72.50 169 MET A CA 1
ATOM 1317 C C . MET A 1 169 ? 20.662 -1.534 -21.419 1.00 72.50 169 MET A C 1
ATOM 1319 O O . MET A 1 169 ? 19.731 -0.975 -21.992 1.00 72.50 169 MET A O 1
ATOM 1323 N N . TYR A 1 170 ? 20.443 -2.471 -20.499 1.00 70.44 170 TYR A N 1
ATOM 1324 C CA . TYR A 1 170 ? 19.114 -3.001 -20.156 1.00 70.44 170 TYR A CA 1
ATOM 1325 C C . TYR A 1 170 ? 18.341 -2.111 -19.168 1.00 70.44 170 TYR A C 1
ATOM 1327 O O . TYR A 1 170 ? 17.993 -2.541 -18.071 1.00 70.44 170 TYR A O 1
ATOM 1335 N N . THR A 1 171 ? 18.099 -0.860 -19.548 1.00 63.12 171 THR A N 1
ATOM 1336 C CA . THR A 1 171 ? 17.309 0.119 -18.783 1.00 63.12 171 THR A CA 1
ATOM 1337 C C . THR A 1 171 ? 16.086 0.564 -19.581 1.00 63.12 171 THR A C 1
ATOM 1339 O O . THR A 1 171 ? 16.111 0.552 -20.813 1.00 63.12 171 THR A O 1
ATOM 1342 N N . ASP A 1 172 ? 15.019 0.981 -18.900 1.00 52.16 172 ASP A N 1
ATOM 1343 C CA . ASP A 1 172 ? 13.809 1.462 -19.571 1.00 52.16 172 ASP A CA 1
ATOM 1344 C C . ASP A 1 172 ? 14.098 2.665 -20.476 1.00 52.16 172 ASP A C 1
ATOM 1346 O O . ASP A 1 172 ? 14.900 3.544 -20.160 1.00 52.16 172 ASP A O 1
ATOM 1350 N N . GLY A 1 173 ? 13.447 2.687 -21.639 1.00 64.94 173 GLY A N 1
ATOM 1351 C CA . GLY A 1 173 ? 13.685 3.699 -22.667 1.00 64.94 173 GLY A CA 1
ATOM 1352 C C . GLY A 1 173 ? 14.934 3.458 -23.521 1.00 64.94 173 GLY A C 1
ATOM 1353 O O . GLY A 1 173 ? 15.125 4.192 -24.494 1.00 64.94 173 GLY A O 1
ATOM 1354 N N . THR A 1 174 ? 15.753 2.432 -23.241 1.00 68.81 174 THR A N 1
ATOM 1355 C CA . THR A 1 174 ? 16.849 2.068 -24.148 1.00 68.81 174 THR A CA 1
ATOM 1356 C C . THR A 1 174 ? 16.281 1.621 -25.500 1.00 68.81 174 THR A C 1
ATOM 1358 O O . THR A 1 174 ? 15.460 0.701 -25.551 1.00 68.81 174 THR A O 1
ATOM 1361 N N . PRO A 1 175 ? 16.726 2.221 -26.620 1.00 71.94 175 PRO A N 1
ATOM 1362 C CA . PRO A 1 175 ? 16.315 1.784 -27.944 1.00 71.94 175 PRO A CA 1
ATOM 1363 C C . PRO A 1 175 ? 16.697 0.324 -28.204 1.00 71.94 175 PRO A C 1
ATOM 1365 O O . PRO A 1 175 ? 17.857 -0.071 -28.045 1.00 71.94 175 PRO A O 1
ATOM 1368 N N . VAL A 1 176 ? 15.723 -0.452 -28.671 1.00 80.00 176 VAL A N 1
ATOM 1369 C CA . VAL A 1 176 ? 15.943 -1.791 -29.222 1.00 80.00 176 VAL A CA 1
ATOM 1370 C C . VAL A 1 176 ? 16.059 -1.703 -30.738 1.00 80.00 176 VAL A C 1
ATOM 1372 O O . VAL A 1 176 ? 15.389 -0.892 -31.380 1.00 80.00 176 VAL A O 1
ATOM 1375 N N . GLN A 1 177 ? 16.913 -2.530 -31.324 1.00 82.88 177 GLN A N 1
ATOM 1376 C CA . GLN A 1 177 ? 17.078 -2.633 -32.768 1.00 82.88 177 GLN A CA 1
ATOM 1377 C C . GLN A 1 177 ? 16.822 -4.066 -33.226 1.00 82.88 177 GLN A C 1
ATOM 1379 O O . GLN A 1 177 ? 17.179 -5.024 -32.545 1.00 82.88 177 GLN A O 1
ATOM 1384 N N . VAL A 1 178 ? 16.193 -4.208 -34.392 1.00 82.69 178 VAL A N 1
ATOM 1385 C CA . VAL A 1 178 ? 16.004 -5.501 -35.056 1.00 82.69 178 VAL A CA 1
ATOM 1386 C C . VAL A 1 178 ? 17.017 -5.583 -36.189 1.00 82.69 178 VAL A C 1
ATOM 1388 O O . VAL A 1 178 ? 16.909 -4.843 -37.169 1.00 82.69 178 VAL A O 1
ATOM 1391 N N . LEU A 1 179 ? 18.010 -6.460 -36.048 1.00 78.44 179 LEU A N 1
ATOM 1392 C CA . LEU A 1 179 ? 19.012 -6.708 -37.079 1.00 78.44 179 LEU A CA 1
ATOM 1393 C C . LEU A 1 179 ? 18.574 -7.841 -38.002 1.00 78.44 179 LEU A C 1
ATOM 1395 O O . LEU A 1 179 ? 18.040 -8.855 -37.555 1.00 78.44 179 LEU A O 1
ATOM 1399 N N . ASP A 1 180 ? 18.842 -7.656 -39.292 1.00 79.19 180 ASP A N 1
ATOM 1400 C CA . ASP A 1 180 ? 18.716 -8.695 -40.309 1.00 79.19 180 ASP A CA 1
ATOM 1401 C C . ASP A 1 180 ? 20.013 -9.506 -40.393 1.00 79.19 180 ASP A C 1
ATOM 1403 O O . ASP A 1 180 ? 21.082 -8.944 -40.646 1.00 79.19 180 ASP A O 1
ATOM 1407 N N . LEU A 1 181 ? 19.927 -10.815 -40.168 1.00 70.38 181 LEU A N 1
ATOM 1408 C CA . LEU A 1 181 ? 21.070 -11.729 -40.212 1.00 70.38 181 LEU A CA 1
ATOM 1409 C C . LEU A 1 181 ? 21.441 -12.130 -41.641 1.00 70.38 181 LEU A C 1
ATOM 1411 O O . LEU A 1 181 ? 22.564 -12.577 -41.875 1.00 70.38 181 LEU A O 1
ATOM 1415 N N . ASP A 1 182 ? 20.556 -11.894 -42.612 1.00 69.75 182 ASP A N 1
ATOM 1416 C CA . ASP A 1 182 ? 20.781 -12.266 -44.013 1.00 69.75 182 ASP A CA 1
ATOM 1417 C C . ASP A 1 182 ? 21.967 -11.510 -44.648 1.00 69.75 182 ASP A C 1
ATOM 1419 O O . ASP A 1 182 ? 22.620 -12.014 -45.564 1.00 69.75 182 ASP A O 1
ATOM 1423 N N . LEU A 1 183 ? 22.312 -10.329 -44.120 1.00 55.47 183 LEU A N 1
ATOM 1424 C CA . LEU A 1 183 ? 23.455 -9.524 -44.574 1.00 55.47 183 LEU A CA 1
ATOM 1425 C C . LEU A 1 183 ? 24.761 -9.827 -43.820 1.00 55.47 183 LEU A C 1
ATOM 1427 O O . LEU A 1 183 ? 25.826 -9.345 -44.206 1.00 55.47 183 LEU A O 1
ATOM 1431 N N . LEU A 1 184 ? 24.707 -10.647 -42.770 1.00 52.81 184 LEU A N 1
ATOM 1432 C CA . LEU A 1 184 ? 25.850 -11.025 -41.948 1.00 52.81 184 LEU A CA 1
ATOM 1433 C C . LEU A 1 184 ? 25.888 -12.550 -41.842 1.00 52.81 184 LEU A C 1
ATOM 1435 O O . LEU A 1 184 ? 25.541 -13.113 -40.809 1.00 52.81 184 LEU A O 1
ATOM 1439 N N . ARG A 1 185 ? 26.394 -13.228 -42.884 1.00 49.97 185 ARG A N 1
ATOM 1440 C CA . ARG A 1 185 ? 26.616 -14.695 -42.941 1.00 49.97 185 ARG A CA 1
ATOM 1441 C C . ARG A 1 185 ? 27.468 -15.296 -41.793 1.00 49.97 185 ARG A C 1
ATOM 1443 O O . ARG A 1 185 ? 27.868 -16.453 -41.885 1.00 49.97 185 ARG A O 1
ATOM 1450 N N . ARG A 1 186 ? 27.793 -14.538 -40.737 1.00 49.25 186 ARG A N 1
ATOM 1451 C CA . ARG A 1 186 ? 28.553 -14.960 -39.547 1.00 49.25 186 ARG A CA 1
ATOM 1452 C C . ARG A 1 186 ? 28.121 -14.308 -38.221 1.00 49.25 186 ARG A C 1
ATOM 1454 O O . ARG A 1 186 ? 28.809 -14.517 -37.230 1.00 49.25 186 ARG A O 1
ATOM 1461 N N . ALA A 1 187 ? 27.041 -13.526 -38.159 1.00 49.12 187 ALA A N 1
ATOM 1462 C CA . ALA A 1 187 ? 26.623 -12.923 -36.889 1.00 49.12 187 ALA A CA 1
ATOM 1463 C C . ALA A 1 187 ? 25.689 -13.869 -36.119 1.00 49.12 187 ALA A C 1
ATOM 1465 O O . ALA A 1 187 ? 24.480 -13.877 -36.322 1.00 49.12 187 ALA A O 1
ATOM 1466 N N . THR A 1 188 ? 26.245 -14.681 -35.224 1.00 50.44 188 THR A N 1
ATOM 1467 C CA . THR A 1 188 ? 25.480 -15.291 -34.128 1.00 50.44 188 THR A CA 1
ATOM 1468 C C . THR A 1 188 ? 24.952 -14.171 -33.226 1.00 50.44 188 THR A C 1
ATOM 1470 O O . THR A 1 188 ? 25.704 -13.242 -32.923 1.00 50.44 188 THR A O 1
ATOM 1473 N N . CYS A 1 189 ? 23.678 -14.218 -32.799 1.00 45.81 189 CYS A N 1
ATOM 1474 C CA . CYS A 1 189 ? 23.152 -13.210 -31.869 1.00 45.81 189 CYS A CA 1
ATOM 1475 C C . CYS A 1 189 ? 24.077 -13.159 -30.626 1.00 45.81 189 CYS A C 1
ATOM 1477 O O . CYS A 1 189 ? 24.374 -14.215 -30.055 1.00 45.81 189 CYS A O 1
ATOM 1479 N N . PRO A 1 190 ? 24.571 -11.981 -30.204 1.00 47.53 190 PRO A N 1
ATOM 1480 C CA . PRO A 1 190 ? 25.536 -11.879 -29.117 1.00 47.53 190 PRO A CA 1
ATOM 1481 C C . PRO A 1 190 ? 24.868 -12.203 -27.772 1.00 47.53 190 PRO A C 1
ATOM 1483 O O . PRO A 1 190 ? 24.313 -11.348 -27.095 1.00 47.53 190 PRO A O 1
ATOM 1486 N N . GLY A 1 191 ? 24.924 -13.483 -27.409 1.00 42.28 191 GLY A N 1
ATOM 1487 C CA . GLY A 1 191 ? 24.561 -14.046 -26.104 1.00 42.28 191 GLY A CA 1
ATOM 1488 C C . GLY A 1 191 ? 25.323 -15.336 -25.770 1.00 42.28 191 GLY A C 1
ATOM 1489 O O . GLY A 1 191 ? 25.218 -15.852 -24.663 1.00 42.28 191 GLY A O 1
ATOM 1490 N N . SER A 1 192 ? 26.145 -15.836 -26.695 1.00 29.08 192 SER A N 1
ATOM 1491 C CA . SER A 1 192 ? 27.024 -16.992 -26.509 1.00 29.08 192 SER A CA 1
ATOM 1492 C C . SER A 1 192 ? 28.449 -16.632 -26.948 1.00 29.08 192 SER A C 1
ATOM 1494 O O . SER A 1 192 ? 28.752 -16.582 -28.133 1.00 29.08 192 SER A O 1
ATOM 1496 N N . VAL A 1 193 ? 29.260 -16.289 -25.948 1.00 26.77 193 VAL A N 1
ATOM 1497 C CA . VAL A 1 193 ? 30.733 -16.233 -25.830 1.00 26.77 193 VAL A CA 1
ATOM 1498 C C . VAL A 1 193 ? 31.627 -16.349 -27.099 1.00 26.77 193 VAL A C 1
ATOM 1500 O O . VAL A 1 193 ? 31.638 -17.365 -27.782 1.00 26.77 193 VAL A O 1
ATOM 1503 N N . LEU A 1 194 ? 32.505 -15.328 -27.211 1.00 29.30 194 LEU A N 1
ATOM 1504 C CA . LEU A 1 194 ? 33.852 -15.175 -27.823 1.00 29.30 194 LEU A CA 1
ATOM 1505 C C . LEU A 1 194 ? 34.069 -15.210 -29.353 1.00 29.30 194 LEU A C 1
ATOM 1507 O O . LEU A 1 194 ? 33.965 -16.242 -30.005 1.00 29.30 194 LEU A O 1
ATOM 1511 N N . GLY A 1 195 ? 34.590 -14.087 -29.874 1.00 24.66 195 GLY A N 1
ATOM 1512 C CA . GLY A 1 195 ? 35.333 -14.011 -31.139 1.00 24.66 195 GLY A CA 1
ATOM 1513 C C . GLY A 1 195 ? 35.419 -12.592 -31.720 1.00 24.66 195 GLY A C 1
ATOM 1514 O O . GLY A 1 195 ? 34.404 -12.002 -32.063 1.00 24.66 195 GLY A O 1
ATOM 1515 N N . GLU A 1 196 ? 36.629 -12.039 -31.812 1.00 33.78 196 GLU A N 1
ATOM 1516 C CA . GLU A 1 196 ? 36.955 -10.682 -32.281 1.00 33.78 196 GLU A CA 1
ATOM 1517 C C . GLU A 1 196 ? 36.555 -10.326 -33.738 1.00 33.78 196 GLU A C 1
ATOM 1519 O O . GLU A 1 196 ? 36.652 -11.141 -34.650 1.00 33.78 196 GLU A O 1
ATOM 1524 N N . ARG A 1 197 ? 36.330 -9.009 -33.924 1.00 34.34 197 ARG A N 1
ATOM 1525 C CA . ARG A 1 197 ? 36.632 -8.127 -35.084 1.00 34.34 197 ARG A CA 1
ATOM 1526 C C . ARG A 1 197 ? 35.830 -8.207 -36.401 1.00 34.34 197 ARG A C 1
ATOM 1528 O O . ARG A 1 197 ? 36.004 -9.104 -37.213 1.00 34.34 197 ARG A O 1
ATOM 1535 N N . ASN A 1 198 ? 35.168 -7.076 -36.695 1.00 34.28 198 ASN A N 1
ATOM 1536 C CA . ASN A 1 198 ? 35.420 -6.103 -37.789 1.00 34.28 198 ASN A CA 1
ATOM 1537 C C . ASN A 1 198 ? 34.154 -5.587 -38.510 1.00 34.28 198 ASN A C 1
ATOM 1539 O O . ASN A 1 198 ? 33.225 -6.322 -38.818 1.00 34.28 198 ASN A O 1
ATOM 1543 N N . LYS A 1 199 ? 34.192 -4.270 -38.768 1.00 47.22 199 LYS A N 1
ATOM 1544 C CA . LYS A 1 199 ? 33.218 -3.379 -39.426 1.00 47.22 199 LYS A CA 1
ATOM 1545 C C . LYS A 1 199 ? 32.481 -3.964 -40.643 1.00 47.22 199 LYS A C 1
ATOM 1547 O O . LYS A 1 199 ? 33.130 -4.415 -41.580 1.00 47.22 199 LYS A O 1
ATOM 1552 N N . ALA A 1 200 ? 31.176 -3.690 -40.724 1.00 35.31 200 ALA A N 1
ATOM 1553 C CA . ALA A 1 200 ? 30.500 -3.309 -41.970 1.00 35.31 200 ALA A CA 1
ATOM 1554 C C . ALA A 1 200 ? 29.233 -2.481 -41.670 1.00 35.31 200 ALA A C 1
ATOM 1556 O O . ALA A 1 200 ? 28.429 -2.848 -40.817 1.00 35.31 200 ALA A O 1
ATOM 1557 N N . ASN A 1 201 ? 29.084 -1.352 -42.369 1.00 41.62 201 ASN A N 1
ATOM 1558 C CA . ASN A 1 201 ? 27.893 -0.500 -42.369 1.00 41.62 201 ASN A CA 1
ATOM 1559 C C . ASN A 1 201 ? 26.677 -1.285 -42.886 1.00 41.62 201 ASN A C 1
ATOM 1561 O O . ASN A 1 201 ? 26.718 -1.796 -44.002 1.00 41.62 201 ASN A O 1
ATOM 1565 N N . SER A 1 202 ? 25.587 -1.304 -42.119 1.00 40.19 202 SER A N 1
ATOM 1566 C CA . SER A 1 202 ? 24.270 -1.770 -42.567 1.00 40.19 202 SER A CA 1
ATOM 1567 C C . SER A 1 202 ? 23.231 -0.688 -42.245 1.00 40.19 202 SER A C 1
ATOM 1569 O O . SER A 1 202 ? 23.348 -0.057 -41.190 1.00 40.19 202 SER A O 1
ATOM 1571 N N . PRO A 1 203 ? 22.254 -0.402 -43.127 1.00 38.22 203 PRO A N 1
ATOM 1572 C CA . PRO A 1 203 ? 21.262 0.641 -42.889 1.00 38.22 203 PRO A CA 1
ATOM 1573 C C . PRO A 1 203 ? 20.314 0.218 -41.760 1.00 38.22 203 PRO A C 1
ATOM 1575 O O . PRO A 1 203 ? 19.417 -0.604 -41.945 1.00 38.22 203 PRO A O 1
ATOM 1578 N N . SER A 1 204 ? 20.506 0.786 -40.574 1.00 38.00 204 SER A N 1
ATOM 1579 C CA . SER A 1 204 ? 19.606 0.621 -39.437 1.00 38.00 204 SER A CA 1
ATOM 1580 C C . SER A 1 204 ? 18.282 1.340 -39.709 1.00 38.00 204 SER A C 1
ATOM 1582 O O . SER A 1 204 ? 18.235 2.556 -39.885 1.00 38.00 204 SER A O 1
ATOM 1584 N N . ARG A 1 205 ? 17.176 0.585 -39.737 1.00 41.75 205 ARG A N 1
ATOM 1585 C CA . ARG A 1 205 ? 15.827 1.154 -39.621 1.00 41.75 205 ARG A CA 1
ATOM 1586 C C . ARG A 1 205 ? 15.482 1.255 -38.141 1.00 41.75 205 ARG A C 1
ATOM 1588 O O . ARG A 1 205 ? 15.502 0.252 -37.431 1.00 41.75 205 ARG A O 1
ATOM 1595 N N . PHE A 1 206 ? 15.190 2.466 -37.686 1.00 36.94 206 PHE A N 1
ATOM 1596 C CA . PHE A 1 206 ? 14.770 2.725 -36.315 1.00 36.94 206 PHE A CA 1
ATOM 1597 C C . PHE A 1 206 ? 13.273 2.459 -36.185 1.00 36.94 206 PHE A C 1
ATOM 1599 O O . PHE A 1 206 ? 12.476 2.989 -36.957 1.00 36.94 206 PHE A O 1
ATOM 1606 N N . TRP A 1 207 ? 12.902 1.650 -35.200 1.00 36.91 207 TRP A N 1
ATOM 1607 C CA . TRP A 1 207 ? 11.514 1.418 -34.827 1.00 36.91 207 TRP A CA 1
ATOM 1608 C C . TRP A 1 207 ? 11.312 1.949 -33.414 1.00 36.91 207 TRP A C 1
ATOM 1610 O O . TRP A 1 207 ? 12.099 1.656 -32.517 1.00 36.91 207 TRP A O 1
ATOM 1620 N N . TYR A 1 208 ? 10.257 2.732 -33.218 1.00 30.58 208 TYR A N 1
ATOM 1621 C CA . TYR A 1 208 ? 9.812 3.157 -31.896 1.00 30.58 208 TYR A CA 1
ATOM 1622 C C . TYR A 1 208 ? 8.543 2.381 -31.559 1.00 30.58 208 TYR A C 1
ATOM 1624 O O . TYR A 1 208 ? 7.615 2.334 -32.367 1.00 30.58 208 TYR A O 1
ATOM 1632 N N . ALA A 1 209 ? 8.484 1.777 -30.374 1.00 29.48 209 ALA A N 1
ATOM 1633 C CA . ALA A 1 209 ? 7.249 1.187 -29.879 1.00 29.48 209 ALA A CA 1
ATOM 1634 C C . ALA A 1 209 ? 6.259 2.315 -29.535 1.00 29.48 209 ALA A C 1
ATOM 1636 O O . ALA A 1 209 ? 6.532 3.136 -28.660 1.00 29.48 209 ALA A O 1
ATOM 1637 N N . ARG A 1 210 ? 5.110 2.373 -30.220 1.00 27.75 210 ARG A N 1
ATOM 1638 C CA . ARG A 1 210 ? 3.956 3.172 -29.778 1.00 27.75 210 ARG A CA 1
ATOM 1639 C C . ARG A 1 210 ? 3.015 2.291 -28.966 1.00 27.75 210 ARG A C 1
ATOM 1641 O O . ARG A 1 210 ? 2.719 1.168 -29.358 1.00 27.75 210 ARG A O 1
ATOM 1648 N N . LYS A 1 211 ? 2.515 2.839 -27.859 1.00 25.89 211 LYS A N 1
ATOM 1649 C CA . LYS A 1 211 ? 1.425 2.270 -27.059 1.00 25.89 211 LYS A CA 1
ATOM 1650 C C . LYS A 1 211 ? 0.158 2.265 -27.935 1.00 25.89 211 LYS A C 1
ATOM 1652 O O . LYS A 1 211 ? -0.308 3.341 -28.299 1.00 25.89 211 LYS A O 1
ATOM 1657 N N . SER A 1 212 ? -0.362 1.096 -28.324 1.00 31.98 212 SER A N 1
ATOM 1658 C CA . SER A 1 212 ? -1.667 1.008 -28.998 1.00 31.98 212 SER A CA 1
ATOM 1659 C C . SER A 1 212 ? -2.769 0.961 -27.943 1.00 31.98 212 SER A C 1
ATOM 1661 O O . SER A 1 212 ? -2.858 0.006 -27.169 1.00 31.98 212 SER A O 1
ATOM 1663 N N . THR A 1 213 ? -3.597 1.996 -27.890 1.00 36.44 213 THR A N 1
ATOM 1664 C CA . THR A 1 213 ? -4.867 1.970 -27.164 1.00 36.44 213 THR A CA 1
ATOM 1665 C C . THR A 1 213 ? -5.915 1.255 -28.013 1.00 36.44 213 THR A C 1
ATOM 1667 O O . THR A 1 213 ? -6.267 1.738 -29.080 1.00 36.44 213 THR A O 1
ATOM 1670 N N . GLU A 1 214 ? -6.380 0.126 -27.477 1.00 36.47 214 GLU A N 1
ATOM 1671 C CA . GLU A 1 214 ? -7.578 -0.651 -27.821 1.00 36.47 214 GLU A CA 1
ATOM 1672 C C . GLU A 1 214 ? -7.712 -1.330 -29.199 1.00 36.47 214 GLU A C 1
ATOM 1674 O O . GLU A 1 214 ? -7.084 -0.996 -30.194 1.00 36.47 214 GLU A O 1
ATOM 1679 N N . ARG A 1 215 ? -8.515 -2.402 -29.143 1.00 40.75 215 ARG A N 1
ATOM 1680 C CA . ARG A 1 215 ? -8.810 -3.450 -30.126 1.00 40.75 215 ARG A CA 1
ATOM 1681 C C . ARG A 1 215 ? -8.943 -2.955 -31.568 1.00 40.75 215 ARG A C 1
ATOM 1683 O O . ARG A 1 215 ? -9.973 -2.402 -31.919 1.00 40.75 215 ARG A O 1
ATOM 1690 N N . GLU A 1 216 ? -8.014 -3.378 -32.417 1.00 30.38 216 GLU A N 1
ATOM 1691 C CA . GLU A 1 216 ? -8.287 -3.746 -33.807 1.00 30.38 216 GLU A CA 1
ATOM 1692 C C . GLU A 1 216 ? -7.226 -4.749 -34.282 1.00 30.38 216 GLU A C 1
ATOM 1694 O O . GLU A 1 216 ? -6.078 -4.754 -33.835 1.00 30.38 216 GLU A O 1
ATOM 1699 N N . SER A 1 217 ? -7.658 -5.684 -35.118 1.00 31.17 217 SER A N 1
ATOM 1700 C CA . SER A 1 217 ? -6.859 -6.742 -35.733 1.00 31.17 217 SER A CA 1
ATOM 1701 C C . SER A 1 217 ? -5.579 -6.212 -36.389 1.00 31.17 217 SER A C 1
ATOM 1703 O O . SER A 1 217 ? -5.605 -5.236 -37.131 1.00 31.17 217 SER A O 1
ATOM 1705 N N . VAL A 1 218 ? -4.463 -6.899 -36.136 1.00 36.06 218 VAL A N 1
ATOM 1706 C CA . VAL A 1 218 ? -3.121 -6.573 -36.636 1.00 36.06 218 VAL A CA 1
ATOM 1707 C C . VAL A 1 218 ? -3.057 -6.718 -38.161 1.00 36.06 218 VAL A C 1
ATOM 1709 O O . VAL A 1 218 ? -2.853 -7.817 -38.668 1.00 36.06 218 VAL A O 1
ATOM 1712 N N . ALA A 1 219 ? -3.197 -5.605 -38.879 1.00 37.28 219 ALA A N 1
ATOM 1713 C CA . ALA A 1 219 ? -2.727 -5.425 -40.252 1.00 37.28 219 ALA A CA 1
ATOM 1714 C C . ALA A 1 219 ? -2.658 -3.923 -40.585 1.00 37.28 219 ALA A C 1
ATOM 1716 O O . ALA A 1 219 ? -3.622 -3.374 -41.089 1.00 37.28 219 ALA A O 1
ATOM 1717 N N . ASP A 1 220 ? -1.555 -3.256 -40.233 1.00 30.11 220 ASP A N 1
ATOM 1718 C CA . ASP A 1 220 ? -0.810 -2.345 -41.125 1.00 30.11 220 ASP A CA 1
ATOM 1719 C C . ASP A 1 220 ? 0.255 -1.566 -40.336 1.00 30.11 220 ASP A C 1
ATOM 1721 O O . ASP A 1 220 ? -0.045 -0.783 -39.435 1.00 30.11 220 ASP A O 1
ATOM 1725 N N . MET A 1 221 ? 1.529 -1.747 -40.693 1.00 36.00 221 MET A N 1
ATOM 1726 C CA . MET A 1 221 ? 2.591 -0.807 -40.325 1.00 36.00 221 MET A CA 1
ATOM 1727 C C . MET A 1 221 ? 2.883 0.060 -41.548 1.00 36.00 221 MET A C 1
ATOM 1729 O O . MET A 1 221 ? 3.617 -0.346 -42.448 1.00 36.00 221 MET A O 1
ATOM 1733 N N . GLY A 1 222 ? 2.303 1.260 -41.580 1.00 32.31 222 GLY A N 1
ATOM 1734 C CA . GLY A 1 222 ? 2.583 2.254 -42.613 1.00 32.31 222 GLY A CA 1
ATOM 1735 C C . GLY A 1 222 ? 4.047 2.707 -42.589 1.00 32.31 222 GLY A C 1
ATOM 1736 O O . GLY A 1 222 ? 4.566 3.146 -41.562 1.00 32.31 222 GLY A O 1
ATOM 1737 N N . VAL A 1 223 ? 4.715 2.615 -43.740 1.00 32.78 223 VAL A N 1
ATOM 1738 C CA . VAL A 1 223 ? 6.070 3.131 -43.975 1.00 32.78 223 VAL A CA 1
ATOM 1739 C C . VAL A 1 223 ? 5.983 4.627 -44.281 1.00 32.78 223 VAL A C 1
ATOM 1741 O O . VAL A 1 223 ? 5.407 5.018 -45.292 1.00 32.78 223 VAL A O 1
ATOM 1744 N N . SER A 1 224 ? 6.585 5.472 -43.442 1.00 32.69 224 SER A N 1
ATOM 1745 C CA . SER A 1 224 ? 6.819 6.886 -43.763 1.00 32.69 224 SER A CA 1
ATOM 1746 C C . SER A 1 224 ? 8.242 7.058 -44.293 1.00 32.69 224 SER A C 1
ATOM 1748 O O . SER A 1 224 ? 9.212 6.860 -43.561 1.00 32.69 224 SER A O 1
ATOM 1750 N N . ASN A 1 225 ? 8.368 7.412 -45.574 1.00 30.39 225 ASN A N 1
ATOM 1751 C CA . ASN A 1 225 ? 9.639 7.787 -46.192 1.00 30.39 225 ASN A CA 1
ATOM 1752 C C . ASN A 1 225 ? 9.795 9.312 -46.138 1.00 30.39 225 ASN A C 1
ATOM 1754 O O . ASN A 1 225 ? 9.322 10.020 -47.026 1.00 30.39 225 ASN A O 1
ATOM 1758 N N . GLY A 1 226 ? 10.483 9.817 -45.115 1.00 30.58 226 GLY A N 1
ATOM 1759 C CA . GLY A 1 226 ? 11.013 11.180 -45.132 1.00 30.58 226 GLY A CA 1
ATOM 1760 C C . GLY A 1 226 ? 12.239 11.243 -46.042 1.00 30.58 226 GLY A C 1
ATOM 1761 O O . GLY A 1 226 ? 13.254 10.614 -45.746 1.00 30.58 226 GLY A O 1
ATOM 1762 N N . LYS A 1 227 ? 12.139 11.966 -47.162 1.00 33.28 227 LYS A N 1
ATOM 1763 C CA . LYS A 1 227 ? 13.303 12.410 -47.942 1.00 33.28 227 LYS A CA 1
ATOM 1764 C C . LYS A 1 227 ? 13.883 13.662 -47.274 1.00 33.28 227 LYS A C 1
ATOM 1766 O O . LYS A 1 227 ? 13.110 14.525 -46.864 1.00 33.28 227 LYS A O 1
ATOM 1771 N N . TYR A 1 228 ? 15.210 13.692 -47.150 1.00 39.31 228 TYR A N 1
ATOM 1772 C CA . TYR A 1 228 ? 15.999 14.862 -46.750 1.00 39.31 228 TYR A CA 1
ATOM 1773 C C . TYR A 1 228 ? 15.849 16.009 -47.750 1.00 39.31 228 TYR A C 1
ATOM 1775 O O . TYR A 1 228 ? 15.713 15.703 -48.959 1.00 39.31 228 TYR A O 1
#

Radius of gyration: 23.86 Å; chains: 1; bounding box: 58×32×67 Å

Organism: NCBI:txid179855

Secondary structure (DSSP, 8-state):
-PPPEEEEETTEEEEEEPTT--EEEEEETTS-EEEE-GGG--SGGGS-EEEEEE-SS-EEEEEE-BTTB----EEEEESSPPPTT-SSS--EEE-STTSS-BSS--SS----TT-SSPPPTTEEEE--SS-EEEEEESTTSS--TTTT------GGG-TTEEEEEGGG--STTPPEEEEEGGG-TT---TTS-----------PPP-------S---S----------

Foldseek 3Di:
DDPWKFKDWLNHTDDTDDQLDKDKDKADLPRAKIWICAPVPVDPLATWIKGWHDPPFKIKIFIEHALVHYRWWKWKQKPDDDDPPQQARDIATGGDSPGWHHSDDPPDPPDDPPDSHFHDPPMHMHRDPGIIIIMMIHPVSHGPCVPDDVPCPDPVVDPQWDKDFVVNPPHPPGFIFIDGNVVPVDDDPPPDDDDDDDDDDDDTDGDDDDDDDDDDDDDDDDDDDDDD

pLDDT: mean 73.37, std 22.46, range [24.66, 97.38]

InterPro domains:
  IPR035992 Ricin B-like lectins [SSF50370] (149-181)

Sequence (228 aa):
MPSNIDVYIGNQLDSNLSSGSNITREVTVNAGMIYTTMNCSPTNETRTRAGFYYDGLTTYYYVVKNWDNFNTGIHIEPNYPEKNGSGYCRPLDCWTFNCLSFNTPPLGPGVENGSTRPPKLPMWECLYTDVSFIVNFCPTGNFSSNQGRATTIHPNGNPNKCLDVRNAMYTDGTPVQVLDLDLLRRATCPGSVLGERNKANSPSRFWYARKSTERESVADMGVSNGKY